Protein AF-A0A960EZJ0-F1 (afdb_monomer_lite)

Foldseek 3Di:
DDDDDDDDDDDDDDDDDDDDDDDDDDDDDDDDDDDPDDDPPDQPEDADPLEWAKAWPDDQDQAAAFFKDKTKIFIGDPPDTDQHHHQKWKWFKAAPPPRHTDGIWIFGWDPVVHSHIITTTIDGDHDQAKIFTTTVRYPPRGGIHGHHHPVRHPAQHVPHDDDFDFQQAPVRNVPDVPSAQDPPDRDPVRHGGSNVQVVVPDDDDDDDARQVVDPDDPHVVVRVVVSVD

Secondary structure (DSSP, 8-state):
---------------------------------------PPP---PPPPSSBEEEE-S-SSSS--SEEEEEEEEEESSSSBPS---SEEEEEEEETTT--EEEEEEEEEE-TT-SS-EEEEEEEE-SSSEEEEEETTB-S--EEEE---GGG--SPPTTSPPPP-PPP-SS--TT-SSS---SSS--GGGGS-HHHHHHTTS--------GGG--SSSSHHHHHHHHT-

Sequence (229 aa):
MPTTRRAFLTAAGSAAVLAACGETRSSSGTTAAANTSGSTPASTGGAAPASFSVVQRFPSTGLFTPGEVRLPVSITGDGALATEGPAELAGWVQSYVDASKVTEFVGVRRNDGLDVPYWEIRTTLPDAKIYTLRLEGDDGYGANVEIMDPIHVFSPLTGAPLPPFDTPTADDHRGVEPYCSRTPDPCPFHQVTLTDALASGKPVLYMVGTPAHCQTGTCAPGLEFLIEQ

Radius of gyration: 26.94 Å; chains: 1; bounding box: 65×70×66 Å

Structure (mmCIF, N/CA/C/O backbone):
data_AF-A0A960EZJ0-F1
#
_entry.id   AF-A0A960EZJ0-F1
#
loop_
_atom_site.group_PDB
_atom_site.id
_atom_site.type_symbol
_atom_site.label_atom_id
_atom_site.label_alt_id
_atom_site.label_comp_id
_atom_site.label_asym_id
_atom_site.label_entity_id
_atom_site.label_seq_id
_atom_site.pdbx_PDB_ins_code
_atom_site.Cartn_x
_atom_site.Cartn_y
_atom_site.Cartn_z
_atom_site.occupancy
_atom_site.B_iso_or_equiv
_atom_site.auth_seq_id
_atom_site.auth_comp_id
_atom_site.auth_asym_id
_atom_site.auth_atom_id
_atom_site.pdbx_PDB_model_num
ATOM 1 N N . MET A 1 1 ? 35.160 49.465 17.143 1.00 41.66 1 MET A N 1
ATOM 2 C CA . MET A 1 1 ? 34.451 49.000 15.927 1.00 41.66 1 MET A CA 1
ATOM 3 C C . MET A 1 1 ? 33.674 47.742 16.293 1.00 41.66 1 MET A C 1
ATOM 5 O O . MET A 1 1 ? 34.240 46.989 17.078 1.00 41.66 1 MET A O 1
ATOM 9 N N . PRO A 1 2 ? 32.473 47.469 15.746 1.00 48.47 2 PRO A N 1
ATOM 10 C CA . PRO A 1 2 ? 31.536 48.349 15.022 1.00 48.47 2 PRO A CA 1
ATOM 11 C C . PRO A 1 2 ? 30.532 49.016 16.004 1.00 48.47 2 PRO A C 1
ATOM 13 O O . PRO A 1 2 ? 30.413 48.566 17.134 1.00 48.47 2 PRO A O 1
ATOM 16 N N . THR A 1 3 ? 29.909 50.178 15.784 1.00 39.38 3 THR A N 1
ATOM 17 C CA . THR A 1 3 ? 29.086 50.716 14.673 1.00 39.38 3 THR A CA 1
ATOM 18 C C . THR A 1 3 ? 27.643 50.190 14.632 1.00 39.38 3 THR A C 1
ATOM 20 O O . THR A 1 3 ? 27.304 49.304 13.854 1.00 39.38 3 THR A O 1
ATOM 23 N N . THR A 1 4 ? 26.769 50.820 15.421 1.00 52.41 4 THR A N 1
ATOM 24 C CA . THR A 1 4 ? 25.302 50.759 15.304 1.00 52.41 4 THR A CA 1
ATOM 25 C C . THR A 1 4 ? 24.836 51.245 13.927 1.00 52.41 4 THR A C 1
ATOM 27 O O . THR A 1 4 ? 25.310 52.285 13.465 1.00 52.41 4 THR A O 1
ATOM 30 N N . ARG A 1 5 ? 23.845 50.593 13.302 1.00 54.53 5 ARG A N 1
ATOM 31 C CA . ARG A 1 5 ? 23.050 51.202 12.217 1.00 54.53 5 ARG A CA 1
ATOM 32 C C . ARG A 1 5 ? 21.557 50.947 12.400 1.00 54.53 5 ARG A C 1
ATOM 34 O O . ARG A 1 5 ? 21.135 49.846 12.729 1.00 54.53 5 ARG A O 1
ATOM 41 N N . ARG A 1 6 ? 20.788 52.026 12.240 1.00 49.53 6 ARG A N 1
ATOM 42 C CA . ARG A 1 6 ? 19.331 52.080 12.388 1.00 49.53 6 ARG A CA 1
ATOM 43 C C . ARG A 1 6 ? 18.624 51.650 11.103 1.00 49.53 6 ARG A C 1
ATOM 45 O O . ARG A 1 6 ? 19.193 51.724 10.019 1.00 49.53 6 ARG A O 1
ATOM 52 N N . ALA A 1 7 ? 17.358 51.290 11.285 1.00 47.84 7 ALA A N 1
ATOM 53 C CA . ALA A 1 7 ? 16.350 51.082 10.259 1.00 47.84 7 ALA A CA 1
ATOM 54 C C . ALA A 1 7 ? 16.338 52.134 9.134 1.00 47.84 7 ALA A C 1
ATOM 56 O O . ALA A 1 7 ? 16.515 53.327 9.383 1.00 47.84 7 ALA A O 1
ATOM 57 N N . PHE A 1 8 ? 15.972 51.673 7.937 1.00 40.09 8 PHE A N 1
ATOM 58 C CA . PHE A 1 8 ? 15.270 52.464 6.931 1.00 40.09 8 PHE A CA 1
ATOM 59 C C . PHE A 1 8 ? 14.065 51.655 6.438 1.00 40.09 8 PHE A C 1
ATOM 61 O O . PHE A 1 8 ? 14.219 50.649 5.753 1.00 40.09 8 PHE A O 1
ATOM 68 N N . LEU A 1 9 ? 12.869 52.107 6.811 1.00 46.88 9 LEU A N 1
ATOM 69 C CA . LEU A 1 9 ? 11.602 51.746 6.182 1.00 46.88 9 LEU A CA 1
ATOM 70 C C . LEU A 1 9 ? 10.999 53.052 5.672 1.00 46.88 9 LEU A C 1
ATOM 72 O O . LEU A 1 9 ? 10.637 53.915 6.469 1.00 46.88 9 LEU A O 1
ATOM 76 N N . THR A 1 10 ? 10.895 53.196 4.356 1.00 42.62 10 THR A N 1
ATOM 77 C CA . THR A 1 10 ? 10.180 54.302 3.709 1.00 42.62 10 THR A CA 1
ATOM 78 C C . THR A 1 10 ? 9.428 53.755 2.510 1.00 42.62 10 THR A C 1
ATOM 80 O O . THR A 1 10 ? 10.015 53.113 1.643 1.00 42.62 10 THR A O 1
ATOM 83 N N . ALA A 1 11 ? 8.120 53.989 2.506 1.00 41.19 11 ALA A N 1
ATOM 84 C CA . ALA A 1 11 ? 7.197 53.529 1.482 1.00 41.19 11 ALA A CA 1
ATOM 85 C C . ALA A 1 11 ? 7.222 54.420 0.231 1.00 41.19 11 ALA A C 1
ATOM 87 O O . ALA A 1 11 ? 7.563 55.599 0.309 1.00 41.19 11 ALA A O 1
ATOM 88 N N . ALA A 1 12 ? 6.727 53.880 -0.882 1.00 43.03 12 ALA A N 1
ATOM 89 C CA . ALA A 1 12 ? 6.076 54.658 -1.929 1.00 43.03 12 ALA A CA 1
ATOM 90 C C . ALA A 1 12 ? 5.073 53.760 -2.666 1.00 43.03 12 ALA A C 1
ATOM 92 O O . ALA A 1 12 ? 5.462 52.852 -3.395 1.00 43.03 12 ALA A O 1
ATOM 93 N N . GLY A 1 13 ? 3.778 54.003 -2.464 1.00 41.91 13 GLY A N 1
ATOM 94 C CA . GLY A 1 13 ? 2.747 53.513 -3.376 1.00 41.91 13 GLY A CA 1
ATOM 95 C C . GLY A 1 13 ? 2.518 54.534 -4.488 1.00 41.91 13 GLY A C 1
ATOM 96 O O . GLY A 1 13 ? 2.622 55.738 -4.254 1.00 41.91 13 GLY A O 1
ATOM 97 N N . SER A 1 14 ? 2.186 54.075 -5.690 1.00 43.12 14 SER A N 1
ATOM 98 C CA . SER A 1 14 ? 1.589 54.896 -6.749 1.00 43.12 14 SER A CA 1
ATOM 99 C C . SER A 1 14 ? 0.868 53.985 -7.734 1.00 43.12 14 SER A C 1
ATOM 101 O O . SER A 1 14 ? 1.463 53.061 -8.281 1.00 43.12 14 SER A O 1
ATOM 103 N N . ALA A 1 15 ? -0.418 54.244 -7.951 1.00 43.97 15 ALA A N 1
ATOM 104 C CA . ALA A 1 15 ? -1.140 53.712 -9.100 1.00 43.97 15 ALA A CA 1
ATOM 105 C C . ALA A 1 15 ? -0.866 54.601 -10.324 1.00 43.97 15 ALA A C 1
ATOM 107 O O . ALA A 1 15 ? -0.605 55.791 -10.144 1.00 43.97 15 ALA A O 1
ATOM 108 N N . ALA A 1 16 ? -1.018 54.066 -11.542 1.00 39.44 16 ALA A N 1
ATOM 109 C CA . ALA A 1 16 ? -2.076 54.502 -12.469 1.00 39.44 16 ALA A CA 1
ATOM 110 C C . ALA A 1 16 ? -1.882 54.012 -13.925 1.00 39.44 16 ALA A C 1
ATOM 112 O O . ALA A 1 16 ? -0.788 53.661 -14.352 1.00 39.44 16 ALA A O 1
ATOM 113 N N . VAL A 1 17 ? -2.985 54.153 -14.674 1.00 45.34 17 VAL A N 1
ATOM 114 C CA . VAL A 1 17 ? -3.126 54.260 -16.141 1.00 45.34 17 VAL A CA 1
ATOM 115 C C . VAL A 1 17 ? -3.162 52.960 -16.963 1.00 45.34 17 VAL A C 1
ATOM 117 O O . VAL A 1 17 ? -2.199 52.211 -17.071 1.00 45.34 17 VAL A O 1
ATOM 120 N N . LEU A 1 18 ? -4.314 52.766 -17.619 1.00 49.91 18 LEU A N 1
ATOM 121 C CA . LEU A 1 18 ? -4.542 51.806 -18.697 1.00 49.91 18 LEU A CA 1
ATOM 122 C C . LEU A 1 18 ? -3.878 52.277 -19.999 1.00 49.91 18 LEU A C 1
ATOM 124 O O . LEU A 1 18 ? -3.956 53.457 -20.336 1.00 49.91 18 LEU A O 1
ATOM 128 N N . ALA A 1 19 ? -3.410 51.337 -20.818 1.00 44.59 19 ALA A N 1
ATOM 129 C CA . ALA A 1 19 ? -3.318 51.521 -22.264 1.00 44.59 19 ALA A CA 1
ATOM 130 C C . ALA A 1 19 ? -3.841 50.260 -22.968 1.00 44.59 19 ALA A C 1
ATOM 132 O O . ALA A 1 19 ? -3.490 49.144 -22.591 1.00 44.59 19 ALA A O 1
ATOM 133 N N . ALA A 1 20 ? -4.716 50.447 -23.955 1.00 40.72 20 ALA A N 1
ATOM 134 C CA . ALA A 1 20 ? -5.313 49.380 -24.758 1.00 40.72 20 ALA A CA 1
ATOM 135 C C . ALA A 1 20 ? -4.675 49.314 -26.157 1.00 40.72 20 ALA A C 1
ATOM 137 O O . ALA A 1 20 ? -4.032 50.278 -26.562 1.00 40.72 20 ALA A O 1
ATOM 138 N N . CYS A 1 21 ? -4.888 48.188 -26.855 1.00 49.44 21 CYS A N 1
ATOM 139 C CA . CYS A 1 21 ? -4.915 47.958 -28.319 1.00 49.44 21 CYS A CA 1
ATOM 140 C C . CYS A 1 21 ? -4.672 46.450 -28.568 1.00 49.44 21 CYS A C 1
ATOM 142 O O . CYS A 1 21 ? -3.765 45.890 -27.965 1.00 49.44 21 CYS A O 1
ATOM 144 N N . GLY A 1 22 ? -5.401 45.724 -29.420 1.00 36.97 22 GLY A N 1
ATOM 145 C CA . GLY A 1 22 ? -6.611 46.047 -30.184 1.00 36.97 22 GLY A CA 1
ATOM 146 C C . GLY A 1 22 ? -7.077 44.835 -31.022 1.00 36.97 22 GLY A C 1
ATOM 147 O O . GLY A 1 22 ? -6.277 43.944 -31.268 1.00 36.97 22 GLY A O 1
ATOM 148 N N . GLU A 1 23 ? -8.360 44.847 -31.423 1.00 44.09 23 GLU A N 1
ATOM 149 C CA . GLU A 1 23 ? -8.921 44.423 -32.736 1.00 44.09 23 GLU A CA 1
ATOM 150 C C . GLU A 1 23 ? -8.582 43.040 -33.364 1.00 44.09 23 GLU A C 1
ATOM 152 O O . GLU A 1 23 ? -7.440 42.619 -33.406 1.00 44.09 23 GLU A O 1
ATOM 157 N N . THR A 1 24 ? -9.474 42.277 -34.022 1.00 42.41 24 THR A N 1
ATOM 158 C CA . THR A 1 24 ? -10.942 42.280 -34.305 1.00 42.41 24 THR A CA 1
ATOM 159 C C . THR A 1 24 ? -11.381 40.783 -34.463 1.00 42.41 24 THR A C 1
ATOM 161 O O . THR A 1 24 ? -10.565 39.910 -34.196 1.00 42.41 24 THR A O 1
ATOM 164 N N . ARG A 1 25 ? -12.589 40.324 -34.859 1.00 42.84 25 ARG A N 1
ATOM 165 C CA . ARG A 1 25 ? -13.804 40.908 -35.482 1.00 42.84 25 ARG A CA 1
ATOM 166 C C . ARG A 1 25 ? -15.051 40.036 -35.181 1.00 42.84 25 ARG A C 1
ATOM 168 O O . ARG A 1 25 ? -14.931 38.974 -34.586 1.00 42.84 25 ARG A O 1
ATOM 175 N N . SER A 1 26 ? -16.243 40.482 -35.585 1.00 37.12 26 SER A N 1
ATOM 176 C CA . SER A 1 26 ? -17.542 39.838 -35.290 1.00 37.12 26 SER A CA 1
ATOM 177 C C . SER A 1 26 ? -17.969 38.734 -36.272 1.00 37.12 26 SER A C 1
ATOM 179 O O . SER A 1 26 ? -17.749 38.865 -37.473 1.00 37.12 26 SER A O 1
ATOM 181 N N . SER A 1 27 ? -18.768 37.768 -35.797 1.00 35.44 27 SER A N 1
ATOM 182 C CA . SER A 1 27 ? -19.982 37.322 -36.511 1.00 35.44 27 SER A CA 1
ATOM 183 C C . SER A 1 27 ? -21.054 36.848 -35.511 1.00 35.44 27 SER A C 1
ATOM 185 O O . SER A 1 27 ? -20.716 36.375 -34.427 1.00 35.44 27 SER A O 1
ATOM 187 N N . SER A 1 28 ? -22.332 37.067 -35.826 1.00 41.41 28 SER A N 1
ATOM 188 C CA . SER A 1 28 ? -23.469 36.928 -34.899 1.00 41.41 28 SER A CA 1
ATOM 189 C C . SER A 1 28 ? -24.149 35.555 -34.967 1.00 41.41 28 SER A C 1
ATOM 191 O O . SER A 1 28 ? -24.194 34.945 -36.030 1.00 41.41 28 SER A O 1
ATOM 193 N N . GLY A 1 29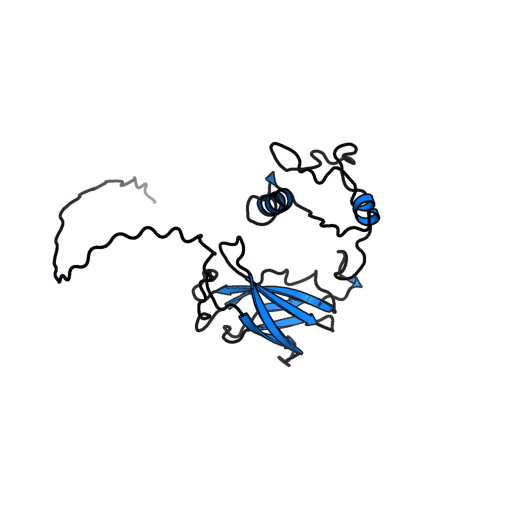 ? -24.784 35.120 -33.871 1.00 32.28 29 GLY A N 1
ATOM 194 C CA . GLY A 1 29 ? -25.634 33.922 -33.861 1.00 32.28 29 GLY A CA 1
ATOM 195 C C . GLY A 1 29 ? -26.274 33.642 -32.498 1.00 32.28 29 GLY A C 1
ATOM 196 O O . GLY A 1 29 ? -25.708 32.926 -31.680 1.00 32.28 29 GLY A O 1
ATOM 197 N N . THR A 1 30 ? -27.449 34.217 -32.235 1.00 40.03 30 THR A N 1
ATOM 198 C CA . THR A 1 30 ? -28.202 33.997 -30.989 1.00 40.03 30 THR A CA 1
ATOM 199 C C . THR A 1 30 ? -29.057 32.734 -31.062 1.00 40.03 30 THR A C 1
ATOM 201 O O . THR A 1 30 ? -29.954 32.677 -31.893 1.00 40.03 30 THR A O 1
ATOM 204 N N . THR A 1 31 ? -28.903 31.826 -30.094 1.00 32.00 31 THR A N 1
ATOM 205 C CA . THR A 1 31 ? -30.025 31.075 -29.491 1.00 32.00 31 THR A CA 1
ATOM 206 C C . THR A 1 31 ? -29.618 30.569 -28.113 1.00 32.00 31 THR A C 1
ATOM 208 O O . THR A 1 31 ? -28.583 29.923 -27.972 1.00 32.00 31 THR A O 1
ATOM 211 N N . ALA A 1 32 ? -30.442 30.836 -27.100 1.00 42.69 32 ALA A N 1
ATOM 212 C CA . ALA A 1 32 ? -30.308 30.194 -25.800 1.00 42.69 32 ALA A CA 1
ATOM 213 C C . ALA A 1 32 ? -30.914 28.784 -25.857 1.00 42.69 32 ALA A C 1
ATOM 215 O O . ALA A 1 32 ? -32.049 28.619 -26.301 1.00 42.69 32 ALA A O 1
ATOM 216 N N . ALA A 1 33 ? -30.183 27.792 -25.356 1.00 34.38 33 ALA A N 1
ATOM 217 C CA . ALA A 1 33 ? -30.712 26.474 -25.035 1.00 34.38 33 ALA A CA 1
ATOM 218 C C . ALA A 1 33 ? -30.143 26.059 -23.677 1.00 34.38 33 ALA A C 1
ATOM 220 O O . ALA A 1 33 ? -28.936 25.872 -23.529 1.00 34.38 33 ALA A O 1
ATOM 221 N N . ALA A 1 34 ? -31.010 25.961 -22.670 1.00 43.34 34 ALA A N 1
ATOM 222 C CA . ALA A 1 34 ? -30.634 25.389 -21.388 1.00 43.34 34 ALA A CA 1
ATOM 223 C C . ALA A 1 34 ? -30.488 23.874 -21.559 1.00 43.34 34 ALA A C 1
ATOM 225 O O . ALA A 1 34 ? -31.449 23.211 -21.938 1.00 43.34 34 ALA A O 1
ATOM 226 N N . ASN A 1 35 ? -29.307 23.336 -21.255 1.00 32.56 35 ASN A N 1
ATOM 227 C CA . ASN A 1 35 ? -29.089 21.898 -21.170 1.00 32.56 35 ASN A CA 1
ATOM 228 C C . ASN A 1 35 ? -28.544 21.560 -19.781 1.00 32.56 35 ASN A C 1
ATOM 230 O O . ASN A 1 35 ? -27.356 21.710 -19.501 1.00 32.56 35 ASN A O 1
ATOM 234 N N . THR A 1 36 ? -29.428 21.075 -18.913 1.00 44.59 36 THR A N 1
ATOM 235 C CA . THR A 1 36 ? -29.062 20.328 -17.708 1.00 44.59 36 THR A CA 1
ATOM 236 C C . THR A 1 36 ? -28.391 19.022 -18.120 1.00 44.59 36 THR A C 1
ATOM 238 O O . THR A 1 36 ? -29.063 18.022 -18.361 1.00 44.59 36 THR A O 1
ATOM 241 N N . SER A 1 37 ? -27.064 19.035 -18.215 1.00 34.06 37 SER A N 1
ATOM 242 C CA . SER A 1 37 ? -26.253 17.817 -18.269 1.00 34.06 37 SER A CA 1
ATOM 243 C C . SER A 1 37 ? -25.696 17.565 -16.877 1.00 34.06 37 SER A C 1
ATOM 245 O O . SER A 1 37 ? -24.989 18.413 -16.337 1.00 34.06 37 SER A O 1
ATOM 247 N N . GLY A 1 38 ? -26.044 16.423 -16.281 1.00 39.28 38 GLY A N 1
ATOM 248 C CA . GLY A 1 38 ? -25.419 15.992 -15.036 1.00 39.28 38 GLY A CA 1
ATOM 249 C C . GLY A 1 38 ? -23.927 15.778 -15.272 1.00 39.28 38 GLY A C 1
ATOM 250 O O . GLY A 1 38 ? -23.550 15.058 -16.196 1.00 39.28 38 GLY A O 1
ATOM 251 N N . SER A 1 39 ? -23.090 16.415 -14.457 1.00 31.11 39 SER A N 1
ATOM 252 C CA . SER A 1 39 ? -21.639 16.284 -14.544 1.00 31.11 39 SER A CA 1
ATOM 253 C C . SER A 1 39 ? -21.202 14.890 -14.099 1.00 31.11 39 SER A C 1
ATOM 255 O O . SER A 1 39 ? -20.866 14.676 -12.936 1.00 31.11 39 SER A O 1
ATOM 257 N N . THR A 1 40 ? -21.158 13.938 -15.030 1.00 39.72 40 THR A N 1
ATOM 258 C CA . THR A 1 40 ? -20.202 12.832 -14.917 1.00 39.72 40 THR A CA 1
ATOM 259 C C . THR A 1 40 ? -18.810 13.463 -14.803 1.00 39.72 40 THR A C 1
ATOM 261 O O . THR A 1 40 ? -18.494 14.311 -15.644 1.00 39.72 40 THR A O 1
ATOM 264 N N . PRO A 1 41 ? -17.979 13.120 -13.801 1.00 40.72 41 PRO A N 1
ATOM 265 C CA . PRO A 1 41 ? -16.626 13.649 -13.728 1.00 40.72 41 PRO A CA 1
ATOM 266 C C . PRO A 1 41 ? -15.884 13.276 -15.009 1.00 40.72 41 PRO A C 1
ATOM 268 O O . PRO A 1 41 ? -15.722 12.095 -15.324 1.00 40.72 41 PRO A O 1
ATOM 271 N N . ALA A 1 42 ? -15.478 14.280 -15.783 1.00 38.88 42 ALA A N 1
ATOM 272 C CA . ALA A 1 42 ? -14.678 14.032 -16.964 1.00 38.88 42 ALA A CA 1
ATOM 273 C C . ALA A 1 42 ? -13.336 13.455 -16.506 1.00 38.88 42 ALA A C 1
ATOM 275 O O . ALA A 1 42 ? -12.578 14.117 -15.800 1.00 38.88 42 ALA A O 1
ATOM 276 N N . SER A 1 43 ? -13.030 12.228 -16.925 1.00 44.84 43 SER A N 1
ATOM 277 C CA . SER A 1 43 ? -11.658 11.735 -16.892 1.00 44.84 43 SER A CA 1
ATOM 278 C C . SER A 1 43 ? -10.842 12.595 -17.854 1.00 44.84 43 SER A C 1
ATOM 280 O O . SER A 1 43 ? -10.762 12.282 -19.044 1.00 44.84 43 SER A O 1
ATOM 282 N N . THR A 1 44 ? -10.220 13.662 -17.348 1.00 49.09 44 THR A N 1
ATOM 283 C CA . THR A 1 44 ? -9.201 14.411 -18.085 1.00 49.09 44 THR A CA 1
ATOM 284 C C . THR A 1 44 ? -8.026 13.462 -18.312 1.00 49.09 44 THR A C 1
ATOM 286 O O . THR A 1 44 ? -7.237 13.162 -17.412 1.00 49.09 44 THR A O 1
ATOM 289 N N . GLY A 1 45 ? -8.012 12.837 -19.487 1.00 61.28 45 GLY A N 1
ATOM 290 C CA . GLY A 1 45 ? -6.939 11.964 -19.938 1.00 61.28 45 GLY A CA 1
ATOM 291 C C . GLY A 1 45 ? -5.839 12.824 -20.537 1.00 61.28 45 GLY A C 1
ATOM 292 O O . GLY A 1 45 ? -6.067 13.483 -21.549 1.00 61.28 45 GLY A O 1
ATOM 293 N N . GLY A 1 46 ? -4.669 12.816 -19.908 1.00 71.31 46 GLY A N 1
ATOM 294 C CA . GLY A 1 46 ? -3.460 13.444 -20.432 1.00 71.31 46 GLY A CA 1
ATOM 295 C C . GLY A 1 46 ? -2.505 12.393 -20.994 1.00 71.31 46 GLY A C 1
ATOM 296 O O . GLY A 1 46 ? -2.622 11.207 -20.688 1.00 71.31 46 GLY A O 1
ATOM 297 N N . ALA A 1 47 ? -1.520 12.820 -21.780 1.00 76.06 47 ALA A N 1
ATOM 298 C CA . ALA A 1 47 ? -0.320 12.007 -21.965 1.00 76.06 47 ALA A CA 1
ATOM 299 C C . ALA A 1 47 ? 0.516 12.024 -20.671 1.00 76.06 47 ALA A C 1
ATOM 301 O O . ALA A 1 47 ? 0.384 12.938 -19.854 1.00 76.06 47 ALA A O 1
ATOM 302 N N . ALA A 1 48 ? 1.397 11.039 -20.485 1.00 77.56 48 ALA A N 1
ATOM 303 C CA . ALA A 1 48 ? 2.457 11.177 -19.489 1.00 77.56 48 ALA A CA 1
ATOM 304 C C . ALA A 1 48 ? 3.428 12.299 -19.926 1.00 77.56 48 ALA A C 1
ATOM 306 O O . ALA A 1 48 ? 3.557 12.550 -21.131 1.00 77.56 48 ALA A O 1
ATOM 307 N N . PRO A 1 49 ? 4.126 12.974 -18.993 1.00 78.31 49 PRO A N 1
ATOM 308 C CA . PRO A 1 49 ? 5.228 13.864 -19.344 1.00 78.31 49 PRO A CA 1
ATOM 309 C C . PRO A 1 49 ? 6.286 13.129 -20.182 1.00 78.31 49 PRO A C 1
ATOM 311 O O . PRO A 1 49 ? 6.495 11.932 -20.006 1.00 78.31 49 PRO A O 1
ATOM 314 N N . ALA A 1 50 ? 6.990 13.842 -21.067 1.00 78.25 50 ALA A N 1
ATOM 315 C CA . ALA A 1 50 ? 8.002 13.237 -21.948 1.00 78.25 50 ALA A CA 1
ATOM 316 C C . ALA A 1 50 ? 9.217 12.638 -21.202 1.00 78.25 50 ALA A C 1
ATOM 318 O O . ALA A 1 50 ? 9.972 11.860 -21.778 1.00 78.25 50 ALA A O 1
ATOM 319 N N . SER A 1 51 ? 9.403 13.027 -19.940 1.00 85.75 51 SER A N 1
ATOM 320 C CA . SER A 1 51 ? 10.289 12.419 -18.948 1.00 85.75 51 SER A CA 1
ATOM 321 C C . SER A 1 51 ? 9.683 12.705 -17.576 1.00 85.75 51 SER A C 1
ATOM 323 O O . SER A 1 51 ? 9.192 13.815 -17.353 1.00 85.75 51 SER A O 1
ATOM 325 N N . PHE A 1 52 ? 9.721 11.744 -16.655 1.00 94.38 52 PHE A N 1
ATOM 326 C CA . PHE A 1 52 ? 9.212 11.925 -15.292 1.00 94.38 52 PHE A CA 1
ATOM 327 C C . PHE A 1 52 ? 9.961 11.063 -14.269 1.00 94.38 52 PHE A C 1
ATOM 329 O O . PHE A 1 52 ? 10.439 9.977 -14.586 1.00 94.38 52 PHE A O 1
ATOM 336 N N . SER A 1 53 ? 10.008 11.518 -13.019 1.00 95.44 53 SER A N 1
ATOM 337 C CA . SER A 1 53 ? 10.473 10.714 -11.886 1.00 95.44 53 SER A CA 1
ATOM 338 C C . SER A 1 53 ? 9.317 9.936 -11.260 1.00 95.44 53 SER A C 1
ATOM 340 O O . SER A 1 53 ? 8.185 10.430 -11.178 1.00 95.44 53 SER A O 1
ATOM 342 N N . VAL A 1 54 ? 9.602 8.722 -10.784 1.00 96.12 54 VAL A N 1
ATOM 343 C CA . VAL A 1 54 ? 8.629 7.870 -10.083 1.00 96.12 54 VAL A CA 1
ATOM 344 C C . VAL A 1 54 ? 8.580 8.249 -8.603 1.00 96.12 54 VAL A C 1
ATOM 346 O O . VAL A 1 54 ? 9.595 8.239 -7.913 1.00 96.12 54 VAL A O 1
ATOM 349 N N . VAL A 1 55 ? 7.388 8.550 -8.087 1.00 95.62 55 VAL A N 1
ATOM 350 C CA . VAL A 1 55 ? 7.165 8.897 -6.677 1.00 95.62 55 VAL A CA 1
ATOM 351 C C . VAL A 1 55 ? 6.454 7.748 -5.972 1.00 95.62 55 VAL A C 1
ATOM 353 O O . VAL A 1 55 ? 5.310 7.414 -6.284 1.00 95.62 55 VAL A O 1
ATOM 356 N N . GLN A 1 56 ? 7.126 7.148 -4.993 1.00 94.81 56 GLN A N 1
ATOM 357 C CA . GLN A 1 56 ? 6.601 6.021 -4.223 1.00 94.81 56 GLN A CA 1
ATOM 358 C C . GLN A 1 56 ? 5.457 6.459 -3.299 1.00 94.81 56 GLN A C 1
ATOM 360 O O . GLN A 1 56 ? 5.600 7.418 -2.542 1.00 94.81 56 GLN A O 1
ATOM 365 N N . ARG A 1 57 ? 4.337 5.723 -3.310 1.00 93.38 57 ARG A N 1
ATOM 366 C CA . ARG A 1 57 ? 3.275 5.816 -2.287 1.00 93.38 57 ARG A CA 1
ATOM 367 C C . ARG A 1 57 ? 3.178 4.545 -1.428 1.00 93.38 57 ARG A C 1
ATOM 369 O O . ARG A 1 57 ? 2.126 4.243 -0.872 1.00 93.38 57 ARG A O 1
ATOM 376 N N . PHE A 1 58 ? 4.275 3.798 -1.329 1.00 91.69 58 PHE A N 1
ATOM 377 C CA . PHE A 1 58 ? 4.428 2.600 -0.501 1.00 91.69 58 PHE A CA 1
ATOM 378 C C . PHE A 1 58 ? 5.707 2.702 0.347 1.00 91.69 58 PHE A C 1
ATOM 380 O O . PHE A 1 58 ? 6.642 3.391 -0.069 1.00 91.69 58 PHE A O 1
ATOM 387 N N . PRO A 1 59 ? 5.780 2.043 1.520 1.00 86.19 59 PRO A N 1
ATOM 388 C CA . PRO A 1 59 ? 7.019 1.973 2.289 1.00 86.19 59 PRO A CA 1
ATOM 389 C C . PRO A 1 59 ? 8.080 1.199 1.501 1.00 86.19 59 PRO A C 1
ATOM 391 O O . PRO A 1 59 ? 7.801 0.134 0.953 1.00 86.19 59 PRO A O 1
ATOM 394 N N . SER A 1 60 ? 9.298 1.732 1.444 1.00 75.75 60 SER A N 1
ATOM 395 C CA . SER A 1 60 ? 10.404 1.133 0.689 1.00 75.75 60 SER A CA 1
ATOM 396 C C . SER A 1 60 ? 10.970 -0.140 1.330 1.00 75.75 60 SER A C 1
ATOM 398 O O . SER A 1 60 ? 11.568 -0.943 0.616 1.00 75.75 60 SER A O 1
ATOM 400 N N . THR A 1 61 ? 10.763 -0.333 2.639 1.00 81.50 61 THR A N 1
ATOM 401 C CA . THR A 1 61 ? 11.297 -1.446 3.441 1.00 81.50 61 THR A CA 1
ATOM 402 C C . THR A 1 61 ? 10.274 -1.979 4.453 1.00 81.50 61 THR A C 1
ATOM 404 O O . THR A 1 61 ? 9.300 -1.303 4.797 1.00 81.50 61 THR A O 1
ATOM 407 N N . GLY A 1 62 ? 10.496 -3.199 4.957 1.00 81.44 62 GLY A N 1
ATOM 408 C CA . GLY A 1 62 ? 9.887 -3.688 6.205 1.00 81.44 62 GLY A CA 1
ATOM 409 C C . GLY A 1 62 ? 8.396 -4.066 6.204 1.00 81.44 62 GLY A C 1
ATOM 410 O O . GLY A 1 62 ? 7.871 -4.351 7.279 1.00 81.44 62 GLY A O 1
ATOM 411 N N . LEU A 1 63 ? 7.709 -4.087 5.053 1.00 86.62 63 LEU A N 1
ATOM 412 C CA . LEU A 1 63 ? 6.285 -4.472 4.965 1.00 86.62 63 LEU A CA 1
ATOM 413 C C . LEU A 1 63 ? 6.000 -5.624 3.990 1.00 86.62 63 LEU A C 1
ATOM 415 O O . LEU A 1 63 ? 5.186 -6.497 4.287 1.00 86.62 63 LEU A O 1
ATOM 419 N N . PHE A 1 64 ? 6.617 -5.616 2.809 1.00 93.12 64 PHE A N 1
ATOM 420 C CA . PHE A 1 64 ? 6.287 -6.576 1.757 1.00 93.12 64 PHE A CA 1
ATOM 421 C C . PHE A 1 64 ? 7.013 -7.909 1.946 1.00 93.12 64 PHE A C 1
ATOM 423 O O . PHE A 1 64 ? 8.172 -7.949 2.348 1.00 93.12 64 PHE A O 1
ATOM 430 N N . THR A 1 65 ? 6.328 -8.998 1.606 1.00 95.06 65 THR A N 1
ATOM 431 C CA . THR A 1 65 ? 6.834 -10.380 1.600 1.00 95.06 65 THR A CA 1
ATOM 432 C C . THR A 1 65 ? 6.544 -11.019 0.234 1.00 95.06 65 THR A C 1
ATOM 434 O O . THR A 1 65 ? 5.781 -10.434 -0.542 1.00 95.06 65 THR A O 1
ATOM 437 N N . PRO A 1 66 ? 7.158 -12.168 -0.115 1.00 95.75 66 PRO A N 1
ATOM 438 C CA . PRO A 1 66 ? 6.944 -12.803 -1.410 1.00 95.75 66 PRO A CA 1
ATOM 439 C C . PRO A 1 66 ? 5.470 -13.117 -1.692 1.00 95.75 66 PRO A C 1
ATOM 441 O O . PRO A 1 66 ? 4.793 -13.733 -0.871 1.00 95.75 66 PRO A O 1
ATOM 444 N N . GLY A 1 67 ? 4.978 -12.716 -2.865 1.00 94.50 67 GLY A N 1
ATOM 445 C CA . GLY A 1 67 ? 3.569 -12.854 -3.241 1.00 94.50 67 GLY A CA 1
ATOM 446 C C . GLY A 1 67 ? 3.056 -11.708 -4.114 1.00 94.50 67 GLY A C 1
ATOM 447 O O . GLY A 1 67 ? 3.834 -11.030 -4.787 1.00 94.50 67 GLY A O 1
ATOM 448 N N . GLU A 1 68 ? 1.733 -11.507 -4.129 1.00 94.44 68 GLU A N 1
ATOM 449 C CA . GLU A 1 68 ? 1.113 -10.334 -4.760 1.00 94.44 68 GLU A CA 1
ATOM 450 C C . GLU A 1 68 ? 1.405 -9.072 -3.936 1.00 94.44 68 GLU A C 1
ATOM 452 O O . GLU A 1 68 ? 1.130 -9.013 -2.736 1.00 94.44 68 GLU A O 1
ATOM 457 N N . VAL A 1 69 ? 1.916 -8.038 -4.602 1.00 94.44 69 VAL A N 1
ATOM 458 C CA . VAL A 1 69 ? 2.160 -6.717 -4.023 1.00 94.44 69 VAL A CA 1
ATOM 459 C C . VAL A 1 69 ? 1.351 -5.644 -4.748 1.00 94.44 69 VAL A C 1
ATOM 461 O O . VAL A 1 69 ? 1.165 -5.686 -5.967 1.00 94.44 69 VAL A O 1
ATOM 464 N N . ARG A 1 70 ? 0.900 -4.645 -3.984 1.00 95.06 70 ARG A N 1
ATOM 465 C CA . ARG A 1 70 ? 0.242 -3.433 -4.483 1.00 95.06 70 ARG A CA 1
ATOM 466 C C . ARG A 1 70 ? 1.209 -2.264 -4.321 1.00 95.06 70 ARG A C 1
ATOM 468 O O . ARG A 1 70 ? 1.489 -1.856 -3.197 1.00 95.06 70 ARG A O 1
ATOM 475 N N . LEU A 1 71 ? 1.708 -1.734 -5.434 1.00 96.12 71 LEU A N 1
ATOM 476 C CA . LEU A 1 71 ? 2.754 -0.709 -5.489 1.00 96.12 71 LEU A CA 1
ATOM 477 C C . LEU A 1 71 ? 2.190 0.602 -6.071 1.00 96.12 71 LEU A C 1
ATOM 479 O O . LEU A 1 71 ? 2.408 0.899 -7.243 1.00 96.12 71 LEU A O 1
ATOM 483 N N . PRO A 1 72 ? 1.411 1.386 -5.301 1.00 96.62 72 PRO A N 1
ATOM 484 C CA . PRO A 1 72 ? 0.878 2.657 -5.780 1.00 96.62 72 PRO A CA 1
ATOM 485 C C . PRO A 1 72 ? 1.999 3.683 -6.007 1.00 96.62 72 PRO A C 1
ATOM 487 O O . PRO A 1 72 ? 2.859 3.884 -5.146 1.00 96.62 72 PRO A O 1
ATOM 490 N N . VAL A 1 73 ? 1.959 4.377 -7.143 1.00 97.12 73 VAL A N 1
ATOM 491 C CA . VAL A 1 73 ? 2.937 5.419 -7.505 1.00 97.12 73 VAL A CA 1
ATOM 492 C C . VAL A 1 73 ? 2.263 6.686 -8.018 1.00 97.12 73 VAL A C 1
ATOM 494 O O . VAL A 1 73 ? 1.201 6.632 -8.632 1.00 97.12 73 VAL A O 1
ATOM 497 N N . SER A 1 74 ? 2.894 7.835 -7.803 1.00 96.19 74 SER A N 1
ATOM 498 C CA . SER A 1 74 ? 2.659 9.045 -8.600 1.00 96.19 74 SER A CA 1
ATOM 499 C C . SER A 1 74 ? 3.855 9.298 -9.516 1.00 96.19 74 SER A C 1
ATOM 501 O O . SER A 1 74 ? 4.894 8.653 -9.389 1.00 96.19 74 SER A O 1
ATOM 503 N N . ILE A 1 75 ? 3.713 10.259 -10.423 1.00 95.62 75 ILE A N 1
ATOM 504 C CA . ILE A 1 75 ? 4.787 10.731 -11.299 1.00 95.62 75 ILE A CA 1
ATOM 505 C C . ILE A 1 75 ? 4.974 12.242 -11.117 1.00 95.62 75 ILE A C 1
ATOM 507 O O . ILE A 1 75 ? 4.041 12.939 -10.709 1.00 95.62 75 ILE A O 1
ATOM 511 N N . THR A 1 76 ? 6.168 12.751 -11.413 1.00 94.44 76 THR A N 1
ATOM 512 C CA . THR A 1 76 ? 6.476 14.191 -11.431 1.00 94.44 76 THR A CA 1
ATOM 513 C C . THR A 1 76 ? 7.360 14.534 -12.629 1.00 94.44 76 THR A C 1
ATOM 515 O O . THR A 1 76 ? 8.320 13.820 -12.900 1.00 94.44 76 THR A O 1
ATOM 518 N N . GLY A 1 77 ? 7.021 15.595 -13.369 1.00 86.94 77 GLY A N 1
ATOM 519 C CA . GLY A 1 77 ? 7.794 16.056 -14.536 1.00 86.94 77 GLY A CA 1
ATOM 520 C C . GLY A 1 77 ? 8.556 17.368 -14.310 1.00 86.94 77 GLY A C 1
ATOM 521 O O . GLY A 1 77 ? 9.556 17.624 -14.971 1.00 86.94 77 GLY A O 1
ATOM 522 N N . ASP A 1 78 ? 8.095 18.193 -13.370 1.00 82.62 78 ASP A N 1
ATOM 523 C CA . ASP A 1 78 ? 8.571 19.555 -13.088 1.00 82.62 78 ASP A CA 1
ATOM 524 C C . ASP A 1 78 ? 8.871 19.792 -11.591 1.00 82.62 78 ASP A C 1
ATOM 526 O O . ASP A 1 78 ? 9.121 20.920 -11.166 1.00 82.62 78 ASP A O 1
ATOM 530 N N . GLY A 1 79 ? 8.852 18.727 -10.783 1.00 83.94 79 GLY A N 1
ATOM 531 C CA . GLY A 1 79 ? 8.975 18.773 -9.324 1.00 83.94 79 GLY A CA 1
ATOM 532 C C . GLY A 1 79 ? 7.636 18.828 -8.578 1.00 83.94 79 GLY A C 1
ATOM 533 O O . GLY A 1 79 ? 7.621 18.602 -7.367 1.00 83.94 79 GLY A O 1
ATOM 534 N N . ALA A 1 80 ? 6.510 19.062 -9.262 1.00 91.00 80 ALA A N 1
ATOM 535 C CA . ALA A 1 80 ? 5.169 18.894 -8.702 1.00 91.00 80 ALA A CA 1
ATOM 536 C C . ALA A 1 80 ? 4.609 17.496 -9.018 1.00 91.00 80 ALA A C 1
ATOM 538 O O . ALA A 1 80 ? 4.947 16.884 -10.035 1.00 91.00 80 ALA A O 1
ATOM 539 N N . LEU A 1 81 ? 3.746 16.959 -8.150 1.00 93.38 81 LEU A N 1
ATOM 540 C CA . LEU A 1 81 ? 3.043 15.709 -8.456 1.00 93.38 81 LEU A CA 1
ATOM 541 C C . LEU A 1 81 ? 2.039 15.947 -9.587 1.00 93.38 81 LEU A C 1
ATOM 543 O O . LEU A 1 81 ? 1.253 16.891 -9.526 1.00 93.38 81 LEU A O 1
ATOM 547 N N . ALA A 1 82 ? 2.037 15.071 -10.589 1.00 91.69 82 ALA A N 1
ATOM 548 C CA . ALA A 1 82 ? 1.116 15.179 -11.710 1.00 91.69 82 ALA A CA 1
ATOM 549 C C . ALA A 1 82 ? -0.342 14.997 -11.249 1.00 91.69 82 ALA A C 1
ATOM 551 O O . ALA A 1 82 ? -0.700 13.963 -10.681 1.00 91.69 82 ALA A O 1
ATOM 552 N N . THR A 1 83 ? -1.176 16.001 -11.519 1.00 91.31 83 THR A N 1
ATOM 553 C CA . THR A 1 83 ? -2.636 15.982 -11.314 1.00 91.31 83 THR A CA 1
ATOM 554 C C . THR A 1 83 ? -3.384 15.329 -12.482 1.00 91.31 83 THR A C 1
ATOM 556 O O . THR A 1 83 ? -4.512 14.870 -12.326 1.00 91.31 83 THR A O 1
ATOM 559 N N . GLU A 1 84 ? -2.736 15.230 -13.644 1.00 88.00 84 GLU A N 1
ATOM 560 C CA . GLU A 1 84 ? -3.241 14.595 -14.863 1.00 88.00 84 GLU A CA 1
ATOM 561 C C . GLU A 1 84 ? -2.286 13.488 -15.349 1.00 88.00 84 GLU A C 1
ATOM 563 O O . GLU A 1 84 ? -1.224 13.254 -14.774 1.00 88.00 84 GLU A O 1
ATOM 568 N N . GLY A 1 85 ? -2.674 12.772 -16.405 1.00 89.81 85 GLY A N 1
ATOM 569 C CA . GLY A 1 85 ? -1.861 11.717 -17.016 1.00 89.81 85 GLY A CA 1
ATOM 570 C C . GLY A 1 85 ? -2.709 10.650 -17.714 1.00 89.81 85 GLY A C 1
ATOM 571 O O . GLY A 1 85 ? -3.930 10.819 -17.823 1.00 89.81 85 GLY A O 1
ATOM 572 N N . PRO A 1 86 ? -2.096 9.553 -18.185 1.00 93.50 86 PRO A N 1
ATOM 573 C CA . PRO A 1 86 ? -2.801 8.512 -18.920 1.00 93.50 86 PRO A CA 1
ATOM 574 C C . PRO A 1 86 ? -3.611 7.618 -17.975 1.00 93.50 86 PRO A C 1
ATOM 576 O O . PRO A 1 86 ? -3.295 7.487 -16.792 1.00 93.50 86 PRO A O 1
ATOM 579 N N . ALA A 1 87 ? -4.657 6.974 -18.500 1.00 95.56 87 ALA A N 1
ATOM 580 C CA . ALA A 1 87 ? -5.466 6.020 -17.734 1.00 95.56 87 ALA A CA 1
ATOM 581 C C . ALA A 1 87 ? -4.652 4.800 -17.260 1.00 95.56 87 ALA A C 1
ATOM 583 O O . ALA A 1 87 ? -4.949 4.228 -16.213 1.00 95.56 87 ALA A O 1
ATOM 584 N N . GLU A 1 88 ? -3.605 4.448 -18.005 1.00 96.62 88 GLU A N 1
ATOM 585 C CA . GLU A 1 88 ? -2.719 3.318 -17.752 1.00 96.62 88 GLU A CA 1
ATOM 586 C C . GLU A 1 88 ? -1.253 3.747 -17.910 1.00 96.62 88 GLU A C 1
ATOM 588 O O . GLU A 1 88 ? -0.939 4.595 -18.746 1.00 96.62 88 GLU A O 1
ATOM 593 N N . LEU A 1 89 ? -0.357 3.155 -17.118 1.00 95.88 89 LEU A N 1
ATOM 594 C CA . LEU A 1 89 ? 1.095 3.251 -17.286 1.00 95.88 89 LEU A CA 1
ATOM 595 C C . LEU A 1 89 ? 1.685 1.844 -17.374 1.00 95.88 89 LEU A C 1
ATOM 597 O O . LEU A 1 89 ? 1.591 1.069 -16.421 1.00 95.88 89 LEU A O 1
ATOM 601 N N . ALA A 1 90 ? 2.296 1.524 -18.511 1.00 97.12 90 ALA A N 1
ATOM 602 C CA . ALA A 1 90 ? 3.055 0.295 -18.684 1.00 97.12 90 ALA A CA 1
ATOM 603 C C . ALA A 1 90 ? 4.427 0.397 -17.998 1.00 97.12 90 ALA A C 1
ATOM 605 O O . ALA A 1 90 ? 5.008 1.480 -17.848 1.00 97.12 90 ALA A O 1
ATOM 606 N N . GLY A 1 91 ? 4.944 -0.746 -17.562 1.00 97.44 91 GLY A N 1
ATOM 607 C CA . GLY A 1 91 ? 6.234 -0.823 -16.899 1.00 97.44 91 GLY A CA 1
ATOM 608 C C . GLY A 1 91 ? 6.660 -2.251 -16.600 1.00 97.44 91 GLY A C 1
ATOM 609 O O . GLY A 1 91 ? 5.994 -3.227 -16.958 1.00 97.44 91 GLY A O 1
ATOM 610 N N . TRP A 1 92 ? 7.799 -2.374 -15.929 1.00 98.31 92 TRP A N 1
ATOM 611 C CA . TRP A 1 92 ? 8.344 -3.659 -15.516 1.00 98.31 92 TRP A CA 1
ATOM 612 C C . TRP A 1 92 ? 9.022 -3.566 -14.156 1.00 98.31 92 TRP A C 1
ATOM 614 O O . TRP A 1 92 ? 9.489 -2.513 -13.724 1.00 98.31 92 TRP A O 1
ATOM 624 N N . VAL A 1 93 ? 9.086 -4.696 -13.465 1.00 98.12 93 VAL A N 1
ATOM 625 C CA . VAL A 1 93 ? 9.975 -4.871 -12.322 1.00 98.12 93 VAL A CA 1
ATOM 626 C C . VAL A 1 93 ? 11.243 -5.551 -12.815 1.00 98.12 93 VAL A C 1
ATOM 628 O O . VAL A 1 93 ? 11.185 -6.521 -13.574 1.00 98.12 93 VAL A O 1
ATOM 631 N N . GLN A 1 94 ? 12.393 -5.056 -12.375 1.00 97.81 94 GLN A N 1
ATOM 632 C CA . GLN A 1 94 ? 13.700 -5.654 -12.624 1.00 97.81 94 GLN A CA 1
ATOM 633 C C . GLN A 1 94 ? 14.431 -5.969 -11.316 1.00 97.81 94 GLN A C 1
ATOM 635 O O . GLN A 1 94 ? 14.177 -5.373 -10.270 1.00 97.81 94 GLN A O 1
ATOM 640 N N . SER A 1 95 ? 15.362 -6.912 -11.385 1.00 96.62 95 SER A N 1
ATOM 641 C CA . SER A 1 95 ? 16.340 -7.183 -10.335 1.00 96.62 95 SER A CA 1
ATOM 642 C C . SER A 1 95 ? 17.198 -5.941 -10.069 1.00 96.62 95 SER A C 1
ATOM 644 O O . SER A 1 95 ? 17.719 -5.329 -11.002 1.00 96.62 95 SER A O 1
ATOM 646 N N . TYR A 1 96 ? 17.374 -5.582 -8.795 1.00 96.38 96 TYR A N 1
ATOM 647 C CA . TYR A 1 96 ? 18.235 -4.464 -8.39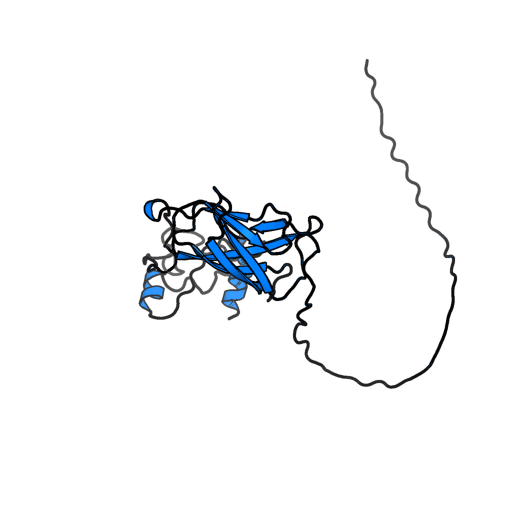3 1.00 96.38 96 TYR A CA 1
ATOM 648 C C . TYR A 1 96 ? 19.729 -4.727 -8.675 1.00 96.38 96 TYR A C 1
ATOM 650 O O . TYR A 1 96 ? 20.507 -3.792 -8.839 1.00 96.38 96 TYR A O 1
ATOM 658 N N . VAL A 1 97 ? 20.142 -5.999 -8.733 1.00 95.94 97 VAL A N 1
ATOM 659 C CA . VAL A 1 97 ? 21.560 -6.400 -8.806 1.00 95.94 97 VAL A CA 1
ATOM 660 C C . VAL A 1 97 ? 22.108 -6.371 -10.235 1.00 95.94 97 VAL A C 1
ATOM 662 O O . VAL A 1 97 ? 23.257 -5.991 -10.442 1.00 95.94 97 VAL A O 1
ATOM 665 N N . ASP A 1 98 ? 21.307 -6.792 -11.213 1.00 96.12 98 ASP A N 1
ATOM 666 C CA . ASP A 1 98 ? 21.745 -7.023 -12.599 1.00 96.12 98 ASP A CA 1
ATOM 667 C C . ASP A 1 98 ? 20.805 -6.418 -13.661 1.00 96.12 98 ASP A C 1
ATOM 669 O O . ASP A 1 98 ? 21.012 -6.627 -14.855 1.00 96.12 98 ASP A O 1
ATOM 673 N N . ALA A 1 99 ? 19.778 -5.668 -13.240 1.00 96.31 99 ALA A N 1
ATOM 674 C CA . ALA A 1 99 ? 18.736 -5.089 -14.093 1.00 96.31 99 ALA A CA 1
ATOM 675 C C . ALA A 1 99 ? 17.969 -6.110 -14.967 1.00 96.31 99 ALA A C 1
ATOM 677 O O . ALA A 1 99 ? 17.260 -5.720 -15.897 1.00 96.31 99 ALA A O 1
ATOM 678 N N . SER A 1 100 ? 18.048 -7.413 -14.665 1.00 97.00 100 SER A N 1
ATOM 679 C CA . SER A 1 100 ? 17.265 -8.437 -15.365 1.00 97.00 100 SER A CA 1
ATOM 680 C C . SER A 1 100 ? 15.760 -8.230 -15.143 1.00 97.00 100 SER A C 1
ATOM 682 O O . SER A 1 100 ? 15.303 -8.038 -14.013 1.00 97.00 100 SER A O 1
ATOM 684 N N . LYS A 1 101 ? 14.966 -8.237 -16.225 1.00 97.38 101 LYS A N 1
ATOM 685 C CA . LYS A 1 101 ? 13.505 -8.061 -16.155 1.00 97.38 101 LYS A CA 1
ATOM 686 C C . LYS A 1 101 ? 12.865 -9.278 -15.485 1.00 97.38 101 LYS A C 1
ATOM 688 O O . LYS A 1 101 ? 13.051 -10.400 -15.946 1.00 97.38 101 LYS A O 1
ATOM 693 N N . VAL A 1 102 ? 12.092 -9.038 -14.428 1.00 97.31 102 VAL A N 1
ATOM 694 C CA . VAL A 1 102 ? 11.402 -10.066 -13.632 1.00 97.31 102 VAL A CA 1
ATOM 695 C C . VAL A 1 102 ? 9.975 -10.269 -14.133 1.00 97.31 102 VAL A C 1
ATOM 697 O O . VAL A 1 102 ? 9.558 -11.399 -14.357 1.00 97.31 102 VAL A O 1
ATOM 700 N N . THR A 1 103 ? 9.227 -9.181 -14.320 1.00 97.88 103 THR A N 1
ATOM 701 C CA . THR A 1 103 ? 7.830 -9.213 -14.779 1.00 97.88 103 THR A CA 1
ATOM 702 C C . THR A 1 103 ? 7.417 -7.857 -15.339 1.00 97.88 103 THR A C 1
ATOM 704 O O . THR A 1 103 ? 7.964 -6.830 -14.943 1.00 97.88 103 THR A O 1
ATOM 707 N N . GLU A 1 104 ? 6.450 -7.854 -16.247 1.00 98.25 104 GLU A N 1
ATOM 708 C CA . GLU A 1 104 ? 5.779 -6.650 -16.750 1.00 98.25 104 GLU A CA 1
ATOM 709 C C . GLU A 1 104 ? 4.490 -6.396 -15.958 1.00 98.25 104 GLU A C 1
ATOM 711 O O . GLU A 1 104 ? 3.992 -7.289 -15.267 1.00 98.25 104 GLU A O 1
ATOM 716 N N . PHE A 1 105 ? 3.963 -5.176 -16.036 1.00 98.06 105 PHE A N 1
ATOM 717 C CA . PHE A 1 105 ? 2.677 -4.801 -15.452 1.00 98.06 105 PHE A CA 1
ATOM 718 C C . PHE A 1 105 ? 2.040 -3.634 -16.216 1.00 98.06 105 PHE A C 1
ATOM 720 O O . PHE A 1 105 ? 2.704 -2.907 -16.957 1.00 98.06 105 PHE A O 1
ATOM 727 N N . VAL A 1 106 ? 0.753 -3.406 -15.950 1.00 98.19 106 VAL A N 1
ATOM 728 C CA . VAL A 1 106 ? 0.047 -2.169 -16.299 1.00 98.19 106 VAL A CA 1
ATOM 729 C C . VAL A 1 106 ? -0.517 -1.569 -15.013 1.00 98.19 106 VAL A C 1
ATOM 731 O O . VAL A 1 106 ? -1.295 -2.210 -14.306 1.00 98.19 106 VAL A O 1
ATOM 734 N N . GLY A 1 107 ? -0.083 -0.358 -14.671 1.00 97.62 107 GLY A N 1
ATOM 735 C CA . GLY A 1 107 ? -0.595 0.406 -13.538 1.00 97.62 107 GLY A CA 1
ATOM 736 C C . GLY A 1 107 ? -1.839 1.190 -13.938 1.00 97.62 107 GLY A C 1
ATOM 737 O O . GLY A 1 107 ? -1.796 1.941 -14.908 1.00 97.62 107 GLY A O 1
ATOM 738 N N . VAL A 1 108 ? -2.934 1.057 -13.189 1.00 98.00 108 VAL A N 1
ATOM 739 C CA . VAL A 1 108 ? -4.224 1.704 -13.504 1.00 98.00 108 VAL A CA 1
ATOM 740 C C . VAL A 1 108 ? -4.383 2.998 -12.708 1.00 98.00 108 VAL A C 1
ATOM 742 O O . VAL A 1 108 ? -4.247 2.989 -11.482 1.00 98.00 108 VAL A O 1
ATOM 745 N N . ARG A 1 109 ? -4.701 4.112 -13.376 1.00 96.50 109 ARG A N 1
ATOM 746 C CA . ARG A 1 109 ? -4.910 5.417 -12.730 1.00 96.50 109 ARG A CA 1
ATOM 747 C C . ARG A 1 109 ? -6.112 5.378 -11.779 1.00 96.50 109 ARG A C 1
ATOM 749 O O . ARG A 1 109 ? -7.188 4.906 -12.135 1.00 96.50 109 ARG A O 1
ATOM 756 N N . ARG A 1 110 ? -5.929 5.924 -10.579 1.00 95.12 110 ARG A N 1
ATOM 757 C CA . ARG A 1 110 ? -6.934 6.122 -9.529 1.00 95.12 110 ARG A CA 1
ATOM 758 C C . ARG A 1 110 ? -7.005 7.606 -9.187 1.00 95.12 110 ARG A C 1
ATOM 760 O O . ARG A 1 110 ? -5.995 8.193 -8.798 1.00 95.12 110 ARG A O 1
ATOM 767 N N . ASN A 1 111 ? -8.185 8.198 -9.342 1.00 91.25 111 ASN A N 1
ATOM 768 C CA . ASN A 1 111 ? -8.432 9.632 -9.152 1.00 91.25 111 ASN A CA 1
ATOM 769 C C . ASN A 1 111 ? -9.780 9.942 -8.467 1.00 91.25 111 ASN A C 1
ATOM 771 O O . ASN A 1 111 ? -10.112 11.111 -8.285 1.00 91.25 111 ASN A O 1
ATOM 775 N N . ASP A 1 112 ? -10.558 8.924 -8.094 1.00 86.12 112 ASP A N 1
ATOM 776 C CA . ASP A 1 112 ? -11.862 9.102 -7.452 1.00 86.12 112 ASP A CA 1
ATOM 777 C C . ASP A 1 112 ? -11.690 9.727 -6.059 1.00 86.12 112 ASP A C 1
ATOM 779 O O . ASP A 1 112 ? -11.079 9.127 -5.177 1.00 86.12 112 ASP A O 1
ATOM 783 N N . GLY A 1 113 ? -12.195 10.952 -5.876 1.00 78.56 113 GLY A N 1
ATOM 784 C CA . GLY A 1 113 ? -12.078 11.697 -4.616 1.00 78.56 113 GLY A CA 1
ATOM 785 C C . GLY A 1 113 ? -10.663 12.193 -4.279 1.00 78.56 113 GLY A C 1
ATOM 786 O O . GLY A 1 113 ? -10.378 12.428 -3.107 1.00 78.56 113 GLY A O 1
ATOM 787 N N . LEU A 1 114 ? -9.765 12.328 -5.265 1.00 83.38 114 LEU A N 1
ATOM 788 C CA . LEU A 1 114 ? -8.355 12.680 -5.043 1.00 83.38 114 LEU A CA 1
ATOM 789 C C . LEU A 1 114 ? -7.906 13.873 -5.896 1.00 83.38 114 LEU A C 1
ATOM 791 O O . LEU A 1 114 ? -7.959 13.806 -7.121 1.00 83.38 114 LEU A O 1
ATOM 795 N N . ASP A 1 115 ? -7.337 14.898 -5.253 1.00 86.06 115 ASP A N 1
ATOM 796 C CA . ASP A 1 115 ? -6.705 16.040 -5.941 1.00 86.06 115 ASP A CA 1
ATOM 797 C C . ASP A 1 115 ? -5.470 15.629 -6.763 1.00 86.06 115 ASP A C 1
ATOM 799 O O . ASP A 1 115 ? -5.159 16.232 -7.789 1.00 86.06 115 ASP A O 1
ATOM 803 N N . VAL A 1 116 ? -4.745 14.601 -6.300 1.00 90.94 116 VAL A N 1
ATOM 804 C CA . VAL A 1 116 ? -3.532 14.086 -6.951 1.00 90.94 116 VAL A CA 1
ATOM 805 C C . VAL A 1 116 ? -3.663 12.575 -7.170 1.00 90.94 116 VAL A C 1
ATOM 807 O O . VAL A 1 116 ? -3.576 11.811 -6.192 1.00 90.94 116 VAL A O 1
ATOM 810 N N . PRO A 1 117 ? -3.807 12.113 -8.426 1.00 93.94 117 PRO A N 1
ATOM 811 C CA . PRO A 1 117 ? -3.976 10.708 -8.745 1.00 93.94 117 PRO A CA 1
ATOM 812 C C . PRO A 1 117 ? -2.727 9.876 -8.439 1.00 93.94 117 PRO A C 1
ATOM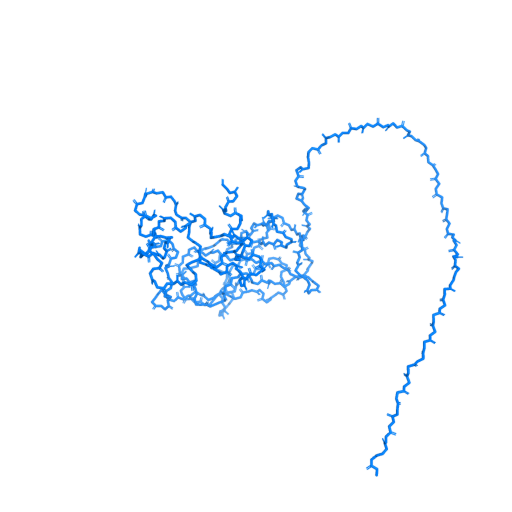 814 O O . PRO A 1 117 ? -1.608 10.370 -8.245 1.00 93.94 117 PRO A O 1
ATOM 817 N N . TYR A 1 118 ? -2.929 8.565 -8.425 1.00 95.94 118 TYR A N 1
ATOM 818 C CA . TYR A 1 118 ? -1.860 7.575 -8.407 1.00 95.94 118 TYR A CA 1
ATOM 819 C C . TYR A 1 118 ? -2.178 6.445 -9.383 1.00 95.94 118 TYR A C 1
ATOM 821 O O . TYR A 1 118 ? -3.335 6.223 -9.725 1.00 95.94 118 TYR A O 1
ATOM 829 N N . TRP A 1 119 ? -1.162 5.709 -9.810 1.00 97.69 119 TRP A N 1
ATOM 830 C CA . TRP A 1 119 ? -1.318 4.495 -10.597 1.00 97.69 119 TRP A CA 1
ATOM 831 C C . TRP A 1 119 ? -1.173 3.297 -9.664 1.00 97.69 119 TRP A C 1
ATOM 833 O O . TRP A 1 119 ? -0.166 3.141 -8.974 1.00 97.69 119 TRP A O 1
ATOM 843 N N . GLU A 1 120 ? -2.221 2.481 -9.585 1.00 97.62 120 GLU A N 1
ATOM 844 C CA . GLU A 1 120 ? -2.223 1.225 -8.846 1.00 97.62 120 GLU A CA 1
ATOM 845 C C . GLU A 1 120 ? -1.553 0.149 -9.694 1.00 97.62 120 GLU A C 1
ATOM 847 O O . GLU A 1 120 ? -2.137 -0.341 -10.659 1.00 97.62 120 GLU A O 1
ATOM 852 N N . ILE A 1 121 ? -0.340 -0.234 -9.307 1.00 97.88 121 ILE A N 1
ATOM 853 C CA . ILE A 1 121 ? 0.372 -1.367 -9.893 1.00 97.88 121 ILE A CA 1
ATOM 854 C C . ILE A 1 121 ? 0.136 -2.589 -9.008 1.00 97.88 121 ILE A C 1
ATOM 856 O O . ILE A 1 121 ? 0.330 -2.526 -7.791 1.00 97.88 121 ILE A O 1
ATOM 860 N N . ARG A 1 122 ? -0.270 -3.703 -9.621 1.00 96.56 122 ARG A N 1
ATOM 861 C CA . ARG A 1 122 ? -0.325 -5.027 -8.991 1.00 96.56 122 ARG A CA 1
ATOM 862 C C . ARG A 1 122 ? 0.576 -5.978 -9.749 1.00 96.56 122 ARG A C 1
ATOM 864 O O . ARG A 1 122 ? 0.554 -5.999 -10.975 1.00 96.56 122 ARG A O 1
ATOM 871 N N . THR A 1 123 ? 1.376 -6.736 -9.016 1.00 96.44 123 THR A N 1
ATOM 872 C CA . THR A 1 123 ? 2.320 -7.696 -9.589 1.00 96.44 123 THR A CA 1
ATOM 873 C C . THR A 1 123 ? 2.704 -8.751 -8.553 1.00 96.44 123 THR A C 1
ATOM 875 O O . THR A 1 123 ? 2.489 -8.551 -7.358 1.00 96.44 123 THR A O 1
ATOM 878 N N . THR A 1 124 ? 3.287 -9.865 -8.991 1.00 95.69 124 THR A N 1
ATOM 879 C CA . THR A 1 124 ? 3.806 -10.918 -8.109 1.00 95.69 124 THR A CA 1
ATOM 880 C C . THR A 1 124 ? 5.328 -10.855 -8.054 1.00 95.69 124 THR A C 1
ATOM 882 O O . THR A 1 124 ? 5.984 -10.896 -9.093 1.00 95.69 124 THR A O 1
ATOM 885 N N . LEU A 1 125 ? 5.897 -10.784 -6.848 1.00 95.94 125 LEU A N 1
ATOM 886 C CA . LEU A 1 125 ? 7.344 -10.799 -6.616 1.00 95.94 125 LEU A CA 1
ATOM 887 C C . LEU A 1 125 ? 7.709 -12.052 -5.797 1.00 95.94 125 LEU A C 1
ATOM 889 O O . LEU A 1 125 ? 7.281 -12.154 -4.648 1.00 95.94 125 LEU A O 1
ATOM 893 N N . PRO A 1 126 ? 8.428 -13.035 -6.380 1.00 93.69 126 PRO A N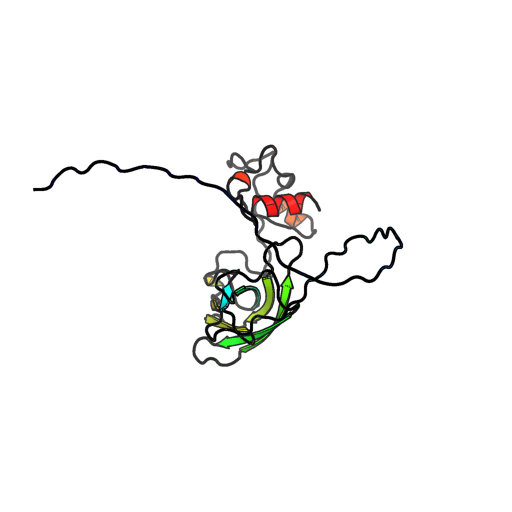 1
ATOM 894 C CA . PRO A 1 126 ? 8.515 -14.388 -5.819 1.00 93.69 126 PRO A CA 1
ATOM 895 C C . PRO A 1 126 ? 9.621 -14.584 -4.775 1.00 93.69 126 PRO A C 1
ATOM 897 O O . PRO A 1 126 ? 9.535 -15.519 -3.984 1.00 93.69 126 PRO A O 1
ATOM 900 N N . ASP A 1 127 ? 10.643 -13.725 -4.759 1.00 96.25 127 ASP A N 1
ATOM 901 C CA . ASP A 1 127 ? 11.817 -13.881 -3.892 1.00 96.25 127 ASP A CA 1
ATOM 902 C C . ASP A 1 127 ? 11.961 -12.706 -2.919 1.00 96.25 127 ASP A C 1
ATOM 904 O O . ASP A 1 127 ? 11.720 -11.553 -3.294 1.00 96.25 127 ASP A O 1
ATOM 908 N N . ALA A 1 128 ? 12.453 -12.989 -1.710 1.00 96.69 128 ALA A N 1
ATOM 909 C CA . ALA A 1 128 ? 12.876 -11.979 -0.744 1.00 96.69 128 ALA A CA 1
ATOM 910 C C . ALA A 1 128 ? 14.206 -11.334 -1.184 1.00 96.69 128 ALA A C 1
ATOM 912 O O . ALA A 1 128 ? 15.286 -11.893 -0.984 1.00 96.69 128 ALA A O 1
ATOM 913 N N . LYS A 1 129 ? 14.112 -10.187 -1.863 1.00 96.25 129 LYS A N 1
ATOM 914 C CA . LYS A 1 129 ? 15.232 -9.367 -2.352 1.00 96.25 129 LYS A CA 1
ATOM 915 C C . LYS A 1 129 ? 14.756 -7.953 -2.696 1.00 96.25 129 LYS A C 1
ATOM 917 O O . LYS A 1 129 ? 13.559 -7.668 -2.688 1.00 96.25 129 LYS A O 1
ATOM 922 N N . ILE A 1 130 ? 15.699 -7.073 -3.028 1.00 96.75 130 ILE A N 1
ATOM 923 C CA . ILE A 1 130 ? 15.404 -5.733 -3.546 1.00 96.75 130 ILE A CA 1
ATOM 924 C C . ILE A 1 130 ? 15.163 -5.814 -5.059 1.00 96.75 130 ILE A C 1
ATOM 926 O O . ILE A 1 130 ? 15.928 -6.442 -5.798 1.00 96.75 130 ILE A O 1
ATOM 930 N N . TYR A 1 131 ? 14.116 -5.137 -5.517 1.00 97.12 131 TYR A N 1
ATOM 931 C CA . TYR A 1 131 ? 13.783 -4.947 -6.925 1.00 97.12 131 TYR A CA 1
ATOM 932 C C . TYR A 1 131 ? 13.694 -3.455 -7.248 1.00 97.12 131 TYR A C 1
ATOM 934 O O . TYR A 1 131 ? 13.434 -2.636 -6.366 1.00 97.12 131 TYR A O 1
ATOM 942 N N . THR A 1 132 ? 13.818 -3.112 -8.527 1.00 97.25 132 THR A N 1
ATOM 943 C CA . THR A 1 132 ? 13.516 -1.773 -9.043 1.00 97.25 132 THR A CA 1
ATOM 944 C C . THR A 1 132 ? 12.266 -1.839 -9.916 1.00 97.25 132 THR A C 1
ATOM 946 O O . THR A 1 132 ? 12.216 -2.570 -10.904 1.00 97.25 132 THR A O 1
ATOM 949 N N . LEU A 1 133 ? 11.254 -1.063 -9.547 1.00 97.44 133 LEU A N 1
ATOM 950 C CA . LEU A 1 133 ? 10.090 -0.738 -10.359 1.00 97.44 133 LEU A CA 1
ATOM 951 C C . LEU A 1 133 ? 10.498 0.294 -11.417 1.00 97.44 133 LEU A C 1
ATOM 953 O O . LEU A 1 133 ? 11.090 1.319 -11.074 1.00 97.44 133 LEU A O 1
ATOM 957 N N . ARG A 1 134 ? 10.167 0.039 -12.680 1.00 97.62 134 ARG A N 1
ATOM 958 C CA . ARG A 1 134 ? 10.425 0.920 -13.824 1.00 97.62 134 ARG A CA 1
ATOM 959 C C . ARG A 1 134 ? 9.134 1.209 -14.571 1.00 97.62 134 ARG A C 1
ATOM 961 O O . ARG A 1 134 ? 8.276 0.332 -14.675 1.00 97.62 134 ARG A O 1
ATOM 968 N N . LEU A 1 135 ? 9.011 2.419 -15.102 1.00 96.69 135 LEU A N 1
ATOM 969 C CA . LEU A 1 135 ? 7.892 2.839 -15.944 1.00 96.69 135 LEU A CA 1
ATOM 970 C C . LEU A 1 135 ? 8.400 3.257 -17.324 1.00 96.69 135 LEU A C 1
ATOM 972 O O . LEU A 1 135 ? 9.503 3.789 -17.466 1.00 96.69 135 LEU A O 1
ATOM 976 N N . GLU A 1 136 ? 7.590 3.030 -18.354 1.00 95.00 136 GLU A N 1
ATOM 977 C CA . GLU A 1 136 ? 7.902 3.521 -19.696 1.00 95.00 136 GLU A CA 1
ATOM 978 C C . GLU A 1 136 ? 7.951 5.058 -19.704 1.00 95.00 136 GLU A C 1
ATOM 980 O O . GLU A 1 136 ? 6.985 5.722 -19.333 1.00 95.00 136 GLU A O 1
ATOM 985 N N . GLY A 1 137 ? 9.089 5.623 -20.119 1.00 92.19 137 GLY A N 1
ATOM 986 C CA . GLY A 1 137 ? 9.323 7.073 -20.104 1.00 92.19 137 GLY A CA 1
ATOM 987 C C . GLY A 1 137 ? 9.805 7.648 -18.765 1.00 92.19 137 GLY A C 1
ATOM 988 O O . GLY A 1 137 ? 9.874 8.873 -18.638 1.00 92.19 137 GLY A O 1
ATOM 989 N N . ASP A 1 138 ? 10.154 6.806 -17.782 1.00 94.88 138 ASP A N 1
ATOM 990 C CA . ASP A 1 138 ? 10.794 7.289 -16.556 1.00 94.88 138 ASP A CA 1
ATOM 991 C C . ASP A 1 138 ? 12.206 7.866 -16.796 1.00 94.88 138 ASP A C 1
ATOM 993 O O . ASP A 1 138 ? 12.856 7.641 -17.820 1.00 94.88 138 ASP A O 1
ATOM 997 N N . ASP A 1 139 ? 12.681 8.629 -15.816 1.00 94.31 139 ASP A N 1
ATOM 998 C CA . ASP A 1 139 ? 13.998 9.274 -15.772 1.00 94.31 139 ASP A CA 1
ATOM 999 C C . ASP A 1 139 ? 15.204 8.314 -15.673 1.00 94.31 139 ASP A C 1
ATOM 1001 O O . ASP A 1 139 ? 16.350 8.762 -15.587 1.00 94.31 139 ASP A O 1
ATOM 1005 N N . GLY A 1 140 ? 14.972 6.999 -15.685 1.00 93.44 140 GLY A N 1
ATOM 1006 C CA . GLY A 1 140 ? 15.995 5.969 -15.546 1.00 93.44 140 GLY A CA 1
ATOM 1007 C C . GLY A 1 140 ? 16.241 5.483 -14.116 1.00 93.44 140 GLY A C 1
ATOM 1008 O O . GLY A 1 140 ? 16.833 4.412 -13.963 1.00 93.44 140 GLY A O 1
ATOM 1009 N N . TYR A 1 141 ? 15.792 6.204 -13.081 1.00 93.12 141 TYR A N 1
ATOM 1010 C CA . TYR A 1 141 ? 16.034 5.831 -11.679 1.00 93.12 141 TYR A CA 1
ATOM 1011 C C . TYR A 1 141 ? 14.976 4.867 -11.132 1.00 93.12 141 TYR A C 1
ATOM 1013 O O . TYR A 1 141 ? 15.312 3.953 -10.375 1.00 93.12 141 TYR A O 1
ATOM 1021 N N . GLY A 1 142 ? 13.713 5.035 -11.534 1.00 94.56 142 GLY A N 1
ATOM 1022 C CA . GLY A 1 142 ? 12.613 4.185 -11.080 1.00 94.56 142 GLY A CA 1
ATOM 1023 C C . GLY A 1 142 ? 12.358 4.269 -9.569 1.00 94.56 142 GLY A C 1
ATOM 1024 O O . GLY A 1 142 ? 12.562 5.304 -8.938 1.00 94.56 142 GLY A O 1
ATOM 1025 N N . ALA A 1 143 ? 11.886 3.170 -8.977 1.00 95.19 143 ALA A N 1
ATOM 1026 C CA . ALA A 1 143 ? 11.521 3.099 -7.561 1.00 95.19 143 ALA A CA 1
ATOM 1027 C C . ALA A 1 143 ? 11.881 1.739 -6.936 1.00 95.19 143 ALA A C 1
ATOM 1029 O O . ALA A 1 143 ? 11.420 0.699 -7.400 1.00 95.19 143 ALA A O 1
ATOM 1030 N N . ASN A 1 144 ? 12.668 1.721 -5.858 1.00 95.44 144 ASN A N 1
ATOM 1031 C CA . ASN A 1 144 ? 13.115 0.467 -5.235 1.00 95.44 144 ASN A CA 1
ATOM 1032 C C . ASN A 1 144 ? 12.097 -0.091 -4.230 1.00 95.44 144 ASN A C 1
ATOM 1034 O O . ASN A 1 144 ? 11.621 0.633 -3.356 1.00 95.44 144 ASN A O 1
ATOM 1038 N N . VAL A 1 145 ? 11.808 -1.388 -4.320 1.00 95.19 145 VAL A N 1
ATOM 1039 C CA . VAL A 1 145 ? 10.971 -2.125 -3.365 1.00 95.19 145 VAL A CA 1
ATOM 1040 C C . VAL A 1 145 ? 11.773 -3.273 -2.759 1.00 95.19 145 VAL A C 1
ATOM 1042 O O . VAL A 1 145 ? 12.328 -4.104 -3.480 1.00 95.19 145 VAL A O 1
ATOM 1045 N N . GLU A 1 146 ? 11.845 -3.317 -1.432 1.00 95.88 146 GLU A N 1
ATOM 1046 C CA . GLU A 1 146 ? 12.396 -4.450 -0.694 1.00 95.88 146 GLU A CA 1
ATOM 1047 C C . GLU A 1 146 ? 11.292 -5.462 -0.376 1.00 95.88 146 GLU A C 1
ATOM 1049 O O . GLU A 1 146 ? 10.267 -5.123 0.221 1.00 95.88 146 GLU A O 1
ATOM 1054 N N . ILE A 1 147 ? 11.519 -6.716 -0.765 1.00 95.88 147 ILE A N 1
ATOM 1055 C CA . ILE A 1 147 ? 10.713 -7.859 -0.346 1.00 95.88 147 ILE A CA 1
ATOM 1056 C C . ILE A 1 147 ? 11.478 -8.586 0.759 1.00 95.88 147 ILE A C 1
ATOM 1058 O O . ILE A 1 147 ? 12.571 -9.105 0.534 1.00 95.88 147 ILE A O 1
ATOM 1062 N N . MET A 1 148 ? 10.899 -8.599 1.955 1.00 95.19 148 MET A N 1
ATOM 1063 C CA . MET A 1 148 ? 11.468 -9.176 3.169 1.00 95.19 148 MET A CA 1
ATOM 1064 C C . MET A 1 148 ? 11.227 -10.685 3.237 1.00 95.19 148 MET A C 1
ATOM 1066 O O . MET A 1 148 ? 10.221 -11.184 2.733 1.00 95.19 148 MET A O 1
ATOM 1070 N N . ASP A 1 149 ? 12.089 -11.409 3.953 1.00 94.62 149 ASP A N 1
ATOM 1071 C CA . ASP A 1 149 ? 11.715 -12.735 4.450 1.00 94.62 149 ASP A CA 1
ATOM 1072 C C . ASP A 1 149 ? 10.520 -12.591 5.424 1.00 94.62 149 ASP A C 1
ATOM 1074 O O . ASP A 1 149 ? 10.576 -11.730 6.314 1.00 94.62 149 ASP A O 1
ATOM 1078 N N . PRO A 1 150 ? 9.447 -13.398 5.295 1.00 93.62 150 PRO A N 1
ATOM 1079 C CA . PRO A 1 150 ? 8.310 -13.380 6.213 1.00 93.62 150 PRO A CA 1
ATOM 1080 C C . PRO A 1 150 ? 8.665 -13.435 7.705 1.00 93.62 150 PRO A C 1
ATOM 1082 O O . PRO A 1 150 ? 7.945 -12.842 8.505 1.00 93.62 150 PRO A O 1
ATOM 1085 N N . ILE A 1 151 ? 9.774 -14.072 8.107 1.00 93.38 151 ILE A N 1
ATOM 1086 C CA . ILE A 1 151 ? 10.192 -14.133 9.523 1.00 93.38 151 ILE A CA 1
ATOM 1087 C C . ILE A 1 151 ? 10.632 -12.772 10.094 1.00 93.38 151 ILE A C 1
ATOM 1089 O O . ILE A 1 151 ? 10.829 -12.645 11.304 1.00 93.38 151 ILE A O 1
ATOM 1093 N N . HIS A 1 152 ? 10.820 -11.764 9.240 1.00 93.00 152 HIS A N 1
ATOM 1094 C CA . HIS A 1 152 ? 11.231 -10.408 9.607 1.00 93.00 152 HIS A CA 1
ATOM 1095 C C . HIS A 1 152 ? 10.097 -9.375 9.498 1.00 93.00 152 HIS A C 1
ATOM 1097 O O . HIS A 1 152 ? 10.328 -8.194 9.757 1.00 93.00 152 HIS A O 1
ATOM 1103 N N . VAL A 1 153 ? 8.875 -9.800 9.154 1.00 91.38 153 VAL A N 1
ATOM 1104 C CA . VAL A 1 153 ? 7.693 -8.933 9.067 1.00 91.38 153 VAL A CA 1
ATOM 1105 C C . VAL A 1 153 ? 6.730 -9.261 10.207 1.00 91.38 153 VAL A C 1
ATOM 1107 O O . VAL A 1 153 ? 6.171 -10.350 10.283 1.00 91.38 153 VAL A O 1
ATOM 1110 N N . PHE A 1 154 ? 6.542 -8.299 11.114 1.00 87.88 154 PHE A N 1
ATOM 1111 C CA . PHE A 1 154 ? 5.748 -8.474 12.340 1.00 87.88 154 PHE A CA 1
ATOM 1112 C C . PHE A 1 154 ? 4.271 -8.071 12.195 1.00 87.88 154 PHE A C 1
ATOM 1114 O O . PHE A 1 154 ? 3.477 -8.288 13.109 1.00 87.88 154 PHE A O 1
ATOM 1121 N N . SER A 1 155 ? 3.888 -7.470 11.066 1.00 87.38 155 SER A N 1
ATOM 1122 C CA . SER A 1 155 ? 2.489 -7.204 10.722 1.00 87.38 155 SER A CA 1
ATOM 1123 C C . SER A 1 155 ? 1.802 -8.462 10.169 1.00 87.38 155 SER A C 1
ATOM 1125 O O . SER A 1 155 ? 2.473 -9.280 9.538 1.00 87.38 155 SER A O 1
ATOM 1127 N N . PRO A 1 156 ? 0.470 -8.605 10.310 1.00 89.12 156 PRO A N 1
ATOM 1128 C CA . PRO A 1 156 ? -0.291 -9.634 9.603 1.00 89.12 156 PRO A CA 1
ATOM 1129 C C . PRO A 1 156 ? 0.004 -9.603 8.097 1.00 89.12 156 PRO A C 1
ATOM 1131 O O . PRO A 1 156 ? -0.061 -8.545 7.470 1.00 89.12 156 PRO A O 1
ATOM 1134 N N . LEU A 1 157 ? 0.360 -10.756 7.529 1.00 89.00 157 LEU A N 1
ATOM 1135 C CA . LEU A 1 157 ? 0.763 -10.859 6.127 1.00 89.00 157 LEU A CA 1
ATOM 1136 C C . LEU A 1 157 ? -0.454 -10.797 5.197 1.00 89.00 157 LEU A C 1
ATOM 1138 O O . LEU A 1 157 ? -1.503 -11.373 5.486 1.00 89.00 157 LEU A O 1
ATOM 1142 N N . THR A 1 158 ? -0.304 -10.149 4.041 1.00 85.88 158 THR A N 1
ATOM 1143 C CA . THR A 1 158 ? -1.342 -10.133 3.001 1.00 85.88 158 THR A CA 1
ATOM 1144 C C . THR A 1 158 ? -1.676 -11.561 2.563 1.00 85.88 158 THR A C 1
ATOM 1146 O O . THR A 1 158 ? -0.787 -12.348 2.254 1.00 85.88 158 THR A O 1
ATOM 1149 N N . GLY A 1 159 ? -2.967 -11.903 2.542 1.00 86.69 159 GLY A N 1
ATOM 1150 C CA . GLY A 1 159 ? -3.449 -13.249 2.209 1.00 86.69 159 GLY A CA 1
ATOM 1151 C C . GLY A 1 159 ? -3.423 -14.255 3.368 1.00 86.69 159 GLY A C 1
ATOM 1152 O O . GLY A 1 159 ? -4.057 -15.303 3.259 1.00 86.69 159 GLY A O 1
ATOM 1153 N N . ALA A 1 160 ? -2.769 -13.944 4.492 1.00 89.50 160 ALA A N 1
ATOM 1154 C CA . ALA A 1 160 ? -2.898 -14.721 5.722 1.00 89.50 160 ALA A CA 1
ATOM 1155 C C . ALA A 1 160 ? -4.160 -14.304 6.512 1.00 89.50 160 ALA A C 1
ATOM 1157 O O . ALA A 1 160 ? -4.610 -13.160 6.397 1.00 89.50 160 ALA A O 1
ATOM 1158 N N . PRO A 1 161 ? -4.737 -15.191 7.346 1.00 90.75 161 PRO A N 1
ATOM 1159 C CA . PRO A 1 161 ? -5.801 -14.810 8.270 1.00 90.75 161 PRO A CA 1
ATOM 1160 C C . PRO A 1 161 ? -5.328 -13.726 9.247 1.00 90.75 161 PRO A C 1
ATOM 1162 O O . PRO A 1 161 ? -4.282 -13.873 9.879 1.00 90.75 161 PRO A O 1
ATOM 1165 N N . LEU A 1 162 ? -6.120 -12.663 9.408 1.00 92.56 162 LEU A N 1
ATOM 1166 C CA . LEU A 1 162 ? -5.889 -11.644 10.433 1.00 92.56 162 LEU A CA 1
ATOM 1167 C C . LEU A 1 162 ? -6.124 -12.265 11.826 1.00 92.56 162 LEU A C 1
ATOM 1169 O O . LEU A 1 162 ? -7.230 -12.755 12.070 1.00 92.56 162 LEU A O 1
ATOM 1173 N N . PRO A 1 163 ? -5.136 -12.272 12.744 1.00 92.88 163 PRO A N 1
ATOM 1174 C CA . PRO A 1 163 ? -5.340 -12.819 14.081 1.00 92.88 163 PRO A CA 1
ATOM 1175 C C . PRO A 1 163 ? -6.393 -12.011 14.860 1.00 92.88 163 PRO A C 1
ATOM 1177 O O . PRO A 1 163 ? -6.309 -10.779 14.874 1.00 92.88 163 PRO A O 1
ATOM 1180 N N . PRO A 1 164 ? -7.363 -12.663 15.525 1.00 95.50 164 PRO A N 1
ATOM 1181 C CA . PRO A 1 164 ? -8.343 -11.971 16.350 1.00 95.50 164 PRO A CA 1
ATOM 1182 C C . PRO A 1 164 ? -7.703 -11.446 17.639 1.00 95.50 164 PRO A C 1
ATOM 1184 O O . PRO A 1 164 ? -6.848 -12.101 18.240 1.00 95.50 164 PRO A O 1
ATOM 1187 N N . PHE A 1 165 ? -8.154 -10.276 18.076 1.00 94.38 165 PHE A N 1
ATOM 1188 C CA . PHE A 1 165 ? -7.899 -9.733 19.405 1.00 94.38 165 PHE A CA 1
ATOM 1189 C C . PHE A 1 165 ? -8.980 -8.711 19.755 1.00 94.38 165 PHE A C 1
ATOM 1191 O O . PHE A 1 165 ? -9.576 -8.086 18.876 1.00 94.38 165 PHE A O 1
ATOM 1198 N N . ASP A 1 166 ? -9.210 -8.504 21.048 1.00 96.06 166 ASP A N 1
ATOM 1199 C CA . ASP A 1 166 ? -10.274 -7.606 21.481 1.00 96.06 166 ASP A CA 1
ATOM 1200 C C . ASP A 1 166 ? -9.821 -6.142 21.364 1.00 96.06 166 ASP A C 1
ATOM 1202 O O . ASP A 1 166 ? -8.816 -5.727 21.951 1.00 96.06 166 ASP A O 1
ATOM 1206 N N . THR A 1 167 ? -10.548 -5.334 20.602 1.00 95.94 167 THR A N 1
ATOM 1207 C CA . THR A 1 167 ? -10.295 -3.891 20.460 1.00 95.94 167 THR A CA 1
ATOM 1208 C C . THR A 1 167 ? -11.091 -3.094 21.499 1.00 95.94 167 THR A C 1
ATOM 1210 O O . THR A 1 167 ? -12.137 -3.569 21.936 1.00 95.94 167 THR A O 1
ATOM 1213 N N . PRO A 1 168 ? -10.648 -1.884 21.894 1.00 96.00 168 PRO A N 1
ATOM 1214 C CA . PRO A 1 168 ? -11.470 -0.964 22.677 1.00 96.00 168 PRO A CA 1
ATOM 1215 C C . PRO A 1 168 ? -12.832 -0.699 22.021 1.00 96.00 168 PRO A C 1
ATOM 1217 O O . PRO A 1 168 ? -12.909 -0.365 20.832 1.00 96.00 168 PRO A O 1
ATOM 1220 N N . THR A 1 169 ? -13.885 -0.830 22.819 1.00 96.31 169 THR A N 1
ATOM 1221 C CA . THR A 1 169 ? -15.288 -0.575 22.464 1.00 96.31 169 THR A CA 1
ATOM 1222 C C . THR A 1 169 ? -15.845 0.575 23.305 1.00 96.31 169 THR A C 1
ATOM 1224 O O . THR A 1 169 ? -15.177 1.047 24.223 1.00 96.31 169 THR A O 1
ATOM 1227 N N . ALA A 1 170 ? -17.069 1.017 23.013 1.00 95.38 170 ALA A N 1
ATOM 1228 C CA . ALA A 1 170 ? -17.765 2.023 23.818 1.00 95.38 170 ALA A CA 1
ATOM 1229 C C . ALA A 1 170 ? -18.190 1.526 25.220 1.00 95.38 170 ALA A C 1
ATOM 1231 O O . ALA A 1 170 ? -18.352 2.345 26.119 1.00 95.38 170 ALA A O 1
ATOM 1232 N N . ASP A 1 171 ? -18.353 0.209 25.413 1.00 95.31 171 ASP A N 1
ATOM 1233 C CA . ASP A 1 171 ? -18.750 -0.389 26.702 1.00 95.31 171 ASP A CA 1
ATOM 1234 C C . ASP A 1 171 ? -17.547 -0.919 27.513 1.00 95.31 171 ASP A C 1
ATOM 1236 O O . ASP A 1 171 ? -17.577 -0.928 28.745 1.00 95.31 171 ASP A O 1
ATOM 1240 N N . ASP A 1 172 ? -16.464 -1.325 26.839 1.00 96.38 172 ASP A N 1
ATOM 1241 C CA . ASP A 1 172 ? -15.162 -1.647 27.440 1.00 96.38 172 ASP A CA 1
ATOM 1242 C C . ASP A 1 172 ? -14.029 -0.963 26.662 1.00 96.38 172 ASP A C 1
ATOM 1244 O O . ASP A 1 172 ? -13.600 -1.413 25.594 1.00 96.38 172 ASP A O 1
ATOM 1248 N N . HIS A 1 173 ? -13.509 0.120 27.241 1.00 95.31 173 HIS A N 1
ATOM 1249 C CA . HIS A 1 173 ? -12.418 0.918 26.681 1.00 95.31 173 HIS A CA 1
ATOM 1250 C C . HIS A 1 173 ? -11.045 0.217 26.790 1.00 95.31 173 HIS A C 1
ATOM 1252 O O . HIS A 1 173 ? -10.054 0.712 26.250 1.00 95.31 173 HIS A O 1
ATOM 1258 N N . ARG A 1 174 ? -10.933 -0.903 27.524 1.00 94.25 174 ARG A N 1
ATOM 1259 C CA . ARG A 1 174 ? -9.696 -1.684 27.744 1.00 94.25 174 ARG A CA 1
ATOM 1260 C C . ARG A 1 174 ? -8.491 -0.859 28.233 1.00 94.25 174 ARG A C 1
ATOM 1262 O O . ARG A 1 174 ? -7.342 -1.199 27.962 1.00 94.25 174 ARG A O 1
ATOM 1269 N N . GLY A 1 175 ? -8.751 0.234 28.956 1.00 94.25 175 GLY A N 1
ATOM 1270 C CA . GLY A 1 175 ? -7.731 1.162 29.464 1.00 94.25 175 GLY A CA 1
ATOM 1271 C C . GLY A 1 175 ? -7.256 2.237 28.474 1.00 94.25 175 GLY A C 1
ATOM 1272 O O . GLY A 1 175 ? -6.284 2.929 28.773 1.00 94.25 175 GLY A O 1
ATOM 1273 N N . VAL A 1 176 ? -7.916 2.398 27.322 1.00 92.69 176 VAL A N 1
ATOM 1274 C CA . VAL A 1 176 ? -7.610 3.429 26.316 1.00 92.69 176 VAL A CA 1
ATOM 1275 C C . VAL A 1 176 ? -8.652 4.548 26.385 1.00 92.69 176 VAL A C 1
ATOM 1277 O O . VAL A 1 176 ? -9.799 4.343 26.004 1.00 92.69 176 VAL A O 1
ATOM 1280 N N . GLU A 1 177 ? -8.253 5.738 26.839 1.00 91.38 177 GLU A N 1
ATOM 1281 C CA . GLU A 1 177 ? -9.134 6.911 26.931 1.00 91.38 177 GLU A CA 1
ATOM 1282 C C . GLU A 1 177 ? -8.512 8.133 26.219 1.00 91.38 177 GLU A C 1
ATOM 1284 O O . GLU A 1 177 ? -7.407 8.542 26.589 1.00 91.38 177 GLU A O 1
ATOM 1289 N N . PRO A 1 178 ? -9.192 8.742 25.226 1.00 91.31 178 PRO A N 1
ATOM 1290 C CA . PRO A 1 178 ? -10.420 8.262 24.593 1.00 91.31 178 PRO A CA 1
ATOM 1291 C C . PRO A 1 178 ? -10.152 7.051 23.688 1.00 91.31 178 PRO A C 1
ATOM 1293 O O . PRO A 1 178 ? -9.160 7.016 22.958 1.00 91.31 178 PRO A O 1
ATOM 1296 N N . TYR A 1 179 ? -11.065 6.075 23.686 1.00 92.69 179 TYR A N 1
ATOM 1297 C CA . TYR A 1 179 ? -10.986 4.896 22.806 1.00 92.69 179 TYR A CA 1
ATOM 1298 C C . TYR A 1 179 ? -11.071 5.264 21.315 1.00 92.69 179 TYR A C 1
ATOM 1300 O O . TYR A 1 179 ? -10.557 4.541 20.462 1.00 92.69 179 TYR A O 1
ATOM 1308 N N . CYS A 1 180 ? -11.684 6.411 21.007 1.00 94.19 180 CYS A N 1
ATOM 1309 C CA . CYS A 1 180 ? -11.745 7.013 19.684 1.00 94.19 180 CYS A CA 1
ATOM 1310 C C . CYS A 1 180 ? -11.313 8.482 19.772 1.00 94.19 180 CYS A C 1
ATOM 1312 O O . CYS A 1 180 ? -11.912 9.260 20.505 1.00 94.19 180 CYS A O 1
ATOM 1314 N N . SER A 1 181 ? -10.310 8.894 18.992 1.00 92.56 181 SER A N 1
ATOM 1315 C CA . SER A 1 181 ? -9.882 10.305 18.921 1.00 92.56 181 SER A CA 1
ATOM 1316 C C . SER A 1 181 ? -10.625 11.119 17.849 1.00 92.56 181 SER A C 1
ATOM 1318 O O . SER A 1 181 ? -10.165 12.191 17.467 1.00 92.56 181 SER A O 1
ATOM 1320 N N . ARG A 1 182 ? -11.759 10.631 17.329 1.00 92.62 182 ARG A N 1
ATOM 1321 C CA . ARG A 1 182 ? -12.662 11.430 16.483 1.00 92.62 182 ARG A CA 1
ATOM 1322 C C . ARG A 1 182 ? -13.427 12.431 17.349 1.00 92.62 182 ARG A C 1
ATOM 1324 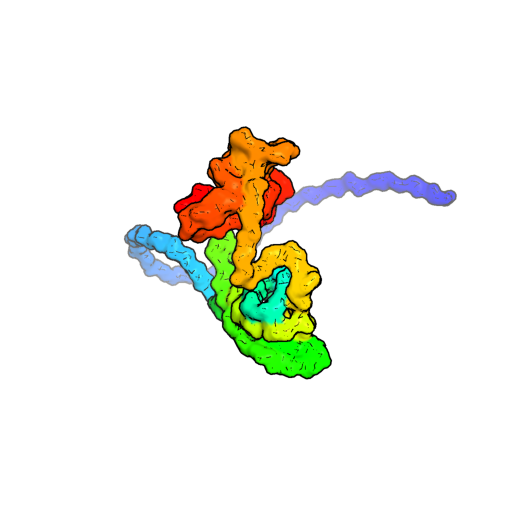O O . ARG A 1 182 ? -13.823 12.105 18.463 1.00 92.62 182 ARG A O 1
ATOM 1331 N N . THR A 1 183 ? -13.633 13.638 16.831 1.00 88.62 183 THR A N 1
ATOM 1332 C CA . THR A 1 183 ? -14.393 14.705 17.493 1.00 88.62 183 THR A CA 1
ATOM 1333 C C . THR A 1 183 ? -15.411 15.320 16.519 1.00 88.62 183 THR A C 1
ATOM 1335 O O . THR A 1 183 ? -15.165 15.306 15.312 1.00 88.62 183 THR A O 1
ATOM 1338 N N . PRO A 1 184 ? -16.550 15.864 16.996 1.00 89.62 184 PRO A N 1
ATOM 1339 C CA . PRO A 1 184 ? -16.988 15.899 18.396 1.00 89.62 184 PRO A CA 1
ATOM 1340 C C . PRO A 1 184 ? -17.389 14.522 18.943 1.00 89.62 184 PRO A C 1
ATOM 1342 O O . PRO A 1 184 ? -17.119 14.254 20.109 1.00 89.62 184 PRO A O 1
ATOM 1345 N N . ASP A 1 185 ? -17.941 13.647 18.100 1.00 91.69 185 ASP A N 1
ATOM 1346 C CA . ASP A 1 185 ? -18.466 12.340 18.503 1.00 91.69 185 ASP A CA 1
ATOM 1347 C C . ASP A 1 185 ? -17.549 11.176 18.066 1.00 91.69 185 ASP A C 1
ATOM 1349 O O . ASP A 1 185 ? -17.023 11.202 16.940 1.00 91.69 185 ASP A O 1
ATOM 1353 N N . PRO A 1 186 ? -17.401 10.117 18.891 1.00 93.56 186 PRO A N 1
ATOM 1354 C CA . PRO A 1 186 ? -16.761 8.860 18.497 1.00 93.56 186 PRO A CA 1
ATOM 1355 C C . PRO A 1 186 ? -17.352 8.270 17.209 1.00 93.56 186 PRO A C 1
ATOM 1357 O O . PRO A 1 186 ? -18.522 8.479 16.888 1.00 93.56 186 PRO A O 1
ATOM 1360 N N . CYS A 1 187 ? -16.556 7.508 16.454 1.00 93.44 187 CYS A N 1
ATOM 1361 C CA . CYS A 1 187 ? -17.062 6.839 15.254 1.00 93.44 187 CYS A CA 1
ATOM 1362 C C . CYS A 1 187 ? -17.922 5.606 15.611 1.00 93.44 187 CYS A C 1
ATOM 1364 O O . CYS A 1 187 ? -17.696 4.971 16.647 1.00 93.44 187 CYS A O 1
ATOM 1366 N N . PRO A 1 188 ? -18.880 5.208 14.751 1.00 93.50 188 PRO A N 1
ATOM 1367 C CA . PRO A 1 188 ? -19.805 4.110 15.044 1.00 93.50 188 PRO A CA 1
ATOM 1368 C C . PRO A 1 188 ? -19.145 2.721 15.059 1.00 93.50 188 PRO A C 1
ATOM 1370 O O . PRO A 1 188 ? -19.803 1.741 15.401 1.00 93.50 188 PRO A O 1
ATOM 1373 N N . PHE A 1 189 ? -17.863 2.602 14.701 1.00 94.62 189 PHE A N 1
ATOM 1374 C CA . PHE A 1 189 ? -17.176 1.317 14.531 1.00 94.62 189 PHE A CA 1
ATOM 1375 C C . PHE A 1 189 ? -16.642 0.696 15.837 1.00 94.62 189 PHE A C 1
ATOM 1377 O O . PHE A 1 189 ? -16.155 -0.428 15.813 1.00 94.62 189 PHE A O 1
ATOM 1384 N N . HIS A 1 190 ? -16.796 1.367 16.984 1.00 95.94 190 HIS A N 1
ATOM 1385 C CA . HIS A 1 190 ? -16.412 0.856 18.313 1.00 95.94 190 HIS A CA 1
ATOM 1386 C C . HIS A 1 190 ? -17.538 0.090 19.047 1.00 95.94 190 HIS A C 1
ATOM 1388 O O . HIS A 1 190 ? -17.524 -0.016 20.272 1.00 95.94 190 HIS A O 1
ATOM 1394 N N . GLN A 1 191 ? -18.528 -0.436 18.319 1.00 94.56 191 GLN A N 1
ATOM 1395 C CA . GLN A 1 191 ? -19.639 -1.220 18.890 1.00 94.56 191 GLN A CA 1
ATOM 1396 C C . GLN A 1 191 ? -19.297 -2.698 19.145 1.00 94.56 191 GLN A C 1
ATOM 1398 O O . GLN A 1 191 ? -20.002 -3.364 19.895 1.00 94.56 191 GLN A O 1
ATOM 1403 N N . VAL A 1 192 ? -18.258 -3.230 18.497 1.00 95.75 192 VAL A N 1
ATOM 1404 C CA . VAL A 1 192 ? -17.851 -4.642 18.581 1.00 95.75 192 VAL A CA 1
ATOM 1405 C C . VAL A 1 192 ? -16.331 -4.751 18.594 1.00 95.75 192 VAL A C 1
ATOM 1407 O O . VAL A 1 192 ? -15.634 -3.830 18.158 1.00 95.75 192 VAL A O 1
ATOM 1410 N N . THR A 1 193 ? -15.799 -5.877 19.066 1.00 96.81 193 THR A N 1
ATOM 1411 C CA . THR A 1 193 ? -14.360 -6.135 18.969 1.00 96.81 193 THR A CA 1
ATOM 1412 C C . THR A 1 193 ? -13.957 -6.607 17.566 1.00 96.81 193 THR A C 1
ATOM 1414 O O . THR A 1 193 ? -14.789 -7.099 16.799 1.00 96.81 193 THR A O 1
ATOM 1417 N N . LEU A 1 194 ? -12.663 -6.541 17.225 1.00 96.56 194 LEU A N 1
ATOM 1418 C CA . LEU A 1 194 ? -12.147 -7.219 16.029 1.00 96.56 194 LEU A CA 1
ATOM 1419 C C . LEU A 1 194 ? -12.376 -8.745 16.093 1.00 96.56 194 LEU A C 1
ATOM 1421 O O . LEU A 1 194 ? -12.686 -9.343 15.062 1.00 96.56 194 LEU A O 1
ATOM 1425 N N . THR A 1 195 ? -12.289 -9.367 17.276 1.00 97.44 195 THR A N 1
ATOM 1426 C CA . THR A 1 195 ? -12.657 -10.780 17.494 1.00 97.44 195 THR A CA 1
ATOM 1427 C C . THR A 1 195 ? -14.086 -11.068 17.015 1.00 97.44 195 THR A C 1
ATOM 1429 O O . THR A 1 195 ? -14.291 -11.968 16.198 1.00 97.44 195 THR A O 1
ATOM 1432 N N . ASP A 1 196 ? -15.064 -10.271 17.453 1.00 97.31 196 ASP A N 1
ATOM 1433 C CA . ASP A 1 196 ? -16.480 -10.424 17.084 1.00 97.31 196 ASP A CA 1
ATOM 1434 C C . ASP A 1 196 ? -16.725 -10.126 15.599 1.00 97.31 196 ASP A C 1
ATOM 1436 O O . ASP A 1 196 ? -17.466 -10.843 14.919 1.00 97.31 196 ASP A O 1
ATOM 1440 N N . ALA A 1 197 ? -16.075 -9.084 15.069 1.00 97.06 197 ALA A N 1
ATOM 1441 C CA . ALA A 1 197 ? -16.175 -8.710 13.664 1.00 97.06 197 ALA A CA 1
ATOM 1442 C C . ALA A 1 197 ? -15.692 -9.849 12.751 1.00 97.06 197 ALA A C 1
ATOM 1444 O O . ALA A 1 197 ? -16.393 -10.210 11.803 1.00 97.06 197 ALA A O 1
ATOM 1445 N N . LEU A 1 198 ? -14.549 -10.469 13.065 1.00 96.81 198 LEU A N 1
ATOM 1446 C CA . LEU A 1 198 ? -14.019 -11.625 12.331 1.00 96.81 198 LEU A CA 1
ATOM 1447 C C . LEU A 1 198 ? -14.904 -12.872 12.497 1.00 96.81 198 LEU A C 1
ATOM 1449 O O . LEU A 1 198 ? -15.111 -13.608 11.531 1.00 96.81 198 LEU A O 1
ATOM 1453 N N . ALA A 1 199 ? -15.484 -13.088 13.681 1.00 97.38 199 ALA A N 1
ATOM 1454 C CA . ALA A 1 199 ? -16.417 -14.188 13.933 1.00 97.38 199 ALA A CA 1
ATOM 1455 C C . ALA A 1 199 ? -17.759 -14.049 13.180 1.00 97.38 199 ALA A C 1
ATOM 1457 O O . ALA A 1 199 ? -18.463 -15.042 12.995 1.00 97.38 199 ALA A O 1
ATOM 1458 N N . SER A 1 200 ? -18.111 -12.849 12.704 1.00 96.12 200 SER A N 1
ATOM 1459 C CA . SER A 1 200 ? -19.382 -12.584 12.010 1.00 96.12 200 SER A CA 1
ATOM 1460 C C . SER A 1 200 ? -19.530 -13.259 10.637 1.00 96.12 200 SER A C 1
ATOM 1462 O O . SER A 1 200 ? -20.635 -13.293 10.090 1.00 96.12 200 SER A O 1
ATOM 1464 N N . GLY A 1 201 ? -18.432 -13.749 10.047 1.00 93.19 201 GLY A N 1
ATOM 1465 C CA . GLY A 1 201 ? -18.408 -14.332 8.699 1.00 93.19 201 GLY A CA 1
ATOM 1466 C C . GLY A 1 201 ? -18.624 -13.328 7.556 1.00 93.19 201 GLY A C 1
ATOM 1467 O O . GLY A 1 201 ? -18.764 -13.736 6.404 1.00 93.19 201 GLY A O 1
ATOM 1468 N N . LYS A 1 202 ? -18.663 -12.023 7.851 1.00 94.56 202 LYS A N 1
ATOM 1469 C CA . LYS A 1 202 ? -18.759 -10.940 6.861 1.00 94.56 202 LYS A CA 1
ATOM 1470 C C . LYS A 1 202 ? -17.365 -10.410 6.495 1.00 94.56 202 LYS A C 1
ATOM 1472 O O . LYS A 1 202 ? -16.438 -10.556 7.290 1.00 94.56 202 LYS A O 1
ATOM 1477 N N . PRO A 1 203 ? -17.197 -9.747 5.335 1.00 94.75 203 PRO A N 1
ATOM 1478 C CA . PRO A 1 203 ? -16.004 -8.949 5.069 1.00 94.75 203 PRO A CA 1
ATOM 1479 C C . PRO A 1 203 ? -15.810 -7.895 6.167 1.00 94.75 203 PRO A C 1
ATOM 1481 O O . PRO A 1 203 ? -16.730 -7.131 6.460 1.00 94.75 203 PRO A O 1
ATOM 1484 N N . VAL A 1 204 ? -14.620 -7.860 6.765 1.00 94.12 204 VAL A N 1
ATOM 1485 C CA . VAL A 1 204 ? -14.249 -6.889 7.801 1.00 94.12 204 VAL A CA 1
ATOM 1486 C C . VAL A 1 204 ? -13.322 -5.851 7.193 1.00 94.12 204 VAL A C 1
ATOM 1488 O O . VAL A 1 204 ? -12.284 -6.194 6.628 1.00 94.12 204 VAL A O 1
ATOM 1491 N N . LEU A 1 205 ? -13.673 -4.579 7.358 1.00 92.38 205 LEU A N 1
ATOM 1492 C CA . LEU A 1 205 ? -12.747 -3.476 7.160 1.00 92.38 205 LEU A CA 1
ATOM 1493 C C . LEU A 1 205 ? -12.192 -3.061 8.524 1.00 92.38 205 LEU A C 1
ATOM 1495 O O . LEU A 1 205 ? -12.956 -2.753 9.435 1.00 92.38 205 LEU A O 1
ATOM 1499 N N . TYR A 1 206 ? -10.868 -3.057 8.660 1.00 91.88 206 TYR A N 1
ATOM 1500 C CA . TYR A 1 206 ? -10.189 -2.675 9.893 1.00 91.88 206 TYR A CA 1
ATOM 1501 C C . TYR A 1 206 ? -9.287 -1.466 9.639 1.00 91.88 206 TYR A C 1
ATOM 1503 O O . TYR A 1 206 ? -8.390 -1.521 8.797 1.00 91.88 206 TYR A O 1
ATOM 1511 N N . MET A 1 207 ? -9.539 -0.373 10.359 1.00 90.06 207 MET A N 1
ATOM 1512 C CA . MET A 1 207 ? -8.807 0.886 10.236 1.00 90.06 207 MET A CA 1
ATOM 1513 C C . MET A 1 207 ? -8.144 1.235 11.567 1.00 90.06 207 MET A C 1
ATOM 1515 O O . MET A 1 207 ? -8.810 1.330 12.594 1.00 90.06 207 MET A O 1
ATOM 1519 N N . VAL A 1 208 ? -6.835 1.483 11.532 1.00 89.06 208 VAL A N 1
ATOM 1520 C CA . VAL A 1 208 ? -6.078 2.042 12.659 1.00 89.06 208 VAL A CA 1
ATOM 1521 C C . VAL A 1 208 ? -5.721 3.482 12.311 1.00 89.06 208 VAL A C 1
ATOM 1523 O O . VAL A 1 208 ? -5.088 3.733 11.287 1.00 89.06 208 VAL A O 1
ATOM 1526 N N . GLY A 1 209 ? -6.118 4.435 13.150 1.00 88.00 209 GLY A N 1
ATOM 1527 C CA . GLY A 1 209 ? -5.854 5.850 12.912 1.00 88.00 209 GLY A CA 1
ATOM 1528 C C . GLY A 1 209 ? -6.166 6.725 14.121 1.00 88.00 209 GLY A C 1
ATOM 1529 O O . GLY A 1 209 ? -6.806 6.293 15.077 1.00 88.00 209 GLY A O 1
ATOM 1530 N N . THR A 1 210 ? -5.713 7.975 14.062 1.00 88.12 210 THR A N 1
ATOM 1531 C CA . THR A 1 210 ? -5.900 8.984 15.115 1.00 88.12 210 THR A CA 1
ATOM 1532 C C . THR A 1 210 ? -6.559 10.247 14.538 1.00 88.12 210 THR A C 1
ATOM 1534 O O . THR A 1 210 ? -5.865 11.235 14.282 1.00 88.12 210 THR A O 1
ATOM 1537 N N . PRO A 1 211 ? -7.883 10.234 14.267 1.00 85.44 211 PRO A N 1
ATOM 1538 C CA . PRO A 1 211 ? -8.554 11.256 13.459 1.00 85.44 211 PRO A CA 1
ATOM 1539 C C . PRO A 1 211 ? -8.267 12.708 13.872 1.00 85.44 211 PRO A C 1
ATOM 1541 O O . PRO A 1 211 ? -7.827 13.485 13.028 1.00 85.44 211 PRO A O 1
ATOM 1544 N N . ALA A 1 212 ? -8.386 13.082 15.154 1.00 86.19 212 ALA A N 1
ATOM 1545 C CA . ALA A 1 212 ? -8.090 14.457 15.585 1.00 86.19 212 ALA A CA 1
ATOM 1546 C C . ALA A 1 212 ? -6.649 14.921 15.290 1.00 86.19 212 ALA A C 1
ATOM 1548 O O . ALA A 1 212 ? -6.412 16.115 15.103 1.00 86.19 212 ALA A O 1
ATOM 1549 N N . HIS A 1 213 ? -5.682 14.002 15.231 1.00 84.56 213 HIS A N 1
ATOM 1550 C CA . HIS A 1 213 ? -4.253 14.322 15.145 1.00 84.56 213 HIS A CA 1
ATOM 1551 C C . HIS A 1 213 ? -3.682 14.267 13.722 1.00 84.56 213 HIS A C 1
ATOM 1553 O O . HIS A 1 213 ? -2.547 14.686 13.502 1.00 84.56 213 HIS A O 1
ATOM 1559 N N . CYS A 1 214 ? -4.450 13.772 12.753 1.00 77.00 214 CYS A N 1
ATOM 1560 C CA . CYS A 1 214 ? -3.997 13.523 11.389 1.00 77.00 214 CYS A CA 1
ATOM 1561 C C . CYS A 1 214 ? -5.014 14.106 10.393 1.00 77.00 214 CYS A C 1
ATOM 1563 O O . CYS A 1 214 ? -5.914 13.434 9.886 1.00 77.00 214 CYS A O 1
ATOM 1565 N N . GLN A 1 215 ? -4.839 15.407 10.148 1.00 65.44 215 GLN A N 1
ATOM 1566 C CA . GLN A 1 215 ? -5.722 16.267 9.351 1.00 65.44 215 GLN A CA 1
ATOM 1567 C C . GLN A 1 215 ? -5.507 16.137 7.829 1.00 65.44 215 GLN A C 1
ATOM 1569 O O . GLN A 1 215 ? -6.254 16.708 7.042 1.00 65.44 215 GLN A O 1
ATOM 1574 N N . THR A 1 216 ? -4.486 15.395 7.391 1.00 62.22 216 THR A N 1
ATOM 1575 C CA . THR A 1 216 ? -4.145 15.211 5.974 1.00 62.22 216 THR A CA 1
ATOM 1576 C C . THR A 1 216 ? -4.538 13.821 5.476 1.00 62.22 216 THR A C 1
ATOM 1578 O O . THR A 1 216 ? -3.906 12.833 5.851 1.00 62.22 216 THR A O 1
ATOM 1581 N N . GLY A 1 217 ? -5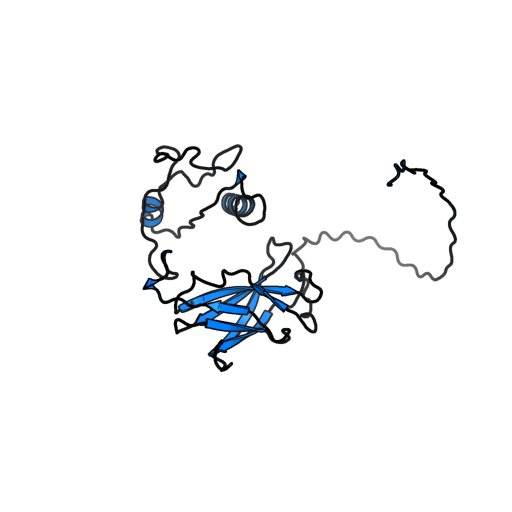.534 13.764 4.587 1.00 59.59 217 GLY A N 1
ATOM 1582 C CA . GLY A 1 217 ? -5.810 12.663 3.649 1.00 59.59 217 GLY A CA 1
ATOM 1583 C C . GLY A 1 217 ? -6.304 11.334 4.234 1.00 59.59 217 GLY A C 1
ATOM 1584 O O . GLY A 1 217 ? -7.371 10.864 3.862 1.00 59.59 217 GLY A O 1
ATOM 1585 N N . THR A 1 218 ? -5.535 10.706 5.121 1.00 70.06 218 THR A N 1
ATOM 1586 C CA . THR A 1 218 ? -5.654 9.259 5.376 1.00 70.06 218 THR A CA 1
ATOM 1587 C C . THR A 1 218 ? -6.390 8.913 6.667 1.00 70.06 218 THR A C 1
ATOM 1589 O O . THR A 1 218 ? -7.069 7.893 6.711 1.00 70.06 218 THR A O 1
ATOM 1592 N N . CYS A 1 219 ? -6.273 9.728 7.723 1.00 79.88 219 CYS A N 1
ATOM 1593 C CA . CYS A 1 219 ? -6.840 9.378 9.030 1.00 79.88 219 CYS A CA 1
ATOM 1594 C C . CYS A 1 219 ? -8.267 9.905 9.208 1.00 79.88 219 CYS A C 1
ATOM 1596 O O . CYS A 1 219 ? -9.201 9.117 9.119 1.00 79.88 219 CYS A O 1
ATOM 1598 N N . ALA A 1 220 ? -8.467 11.211 9.438 1.00 83.31 220 ALA A N 1
ATOM 1599 C CA . ALA A 1 220 ? -9.826 11.744 9.565 1.00 83.31 220 ALA A CA 1
ATOM 1600 C C . ALA A 1 220 ? -10.625 11.629 8.252 1.00 83.31 220 ALA A C 1
ATOM 1602 O O . ALA A 1 220 ? -11.680 11.004 8.285 1.00 83.31 220 ALA A O 1
ATOM 1603 N N . PRO A 1 221 ? -10.134 12.099 7.082 1.00 82.62 221 PRO A N 1
ATOM 1604 C CA . PRO A 1 221 ? -10.928 12.033 5.850 1.00 82.62 221 PRO A CA 1
ATOM 1605 C C . PRO A 1 221 ? -11.195 10.592 5.395 1.00 82.62 221 PRO A C 1
ATOM 1607 O O . PRO A 1 221 ? -12.288 10.283 4.930 1.00 82.62 221 PRO A O 1
ATOM 1610 N N . GLY A 1 222 ? -10.221 9.695 5.597 1.00 83.31 222 GLY A N 1
ATOM 1611 C CA . GLY A 1 222 ? -10.396 8.266 5.351 1.00 83.31 222 GLY A CA 1
ATOM 1612 C C . GLY A 1 222 ? -11.476 7.640 6.235 1.00 83.31 222 GLY A C 1
ATOM 1613 O O . GLY A 1 222 ? -12.239 6.819 5.746 1.00 83.31 222 GLY A O 1
ATOM 1614 N N . LEU A 1 223 ? -11.587 8.050 7.504 1.00 88.94 223 LEU A N 1
ATOM 1615 C CA . LEU A 1 223 ? -12.629 7.564 8.408 1.00 88.94 223 LEU A CA 1
ATOM 1616 C C . LEU A 1 223 ? -14.018 8.098 8.035 1.00 88.94 223 LEU A C 1
ATOM 1618 O O . LEU A 1 223 ? -14.965 7.317 8.027 1.00 88.94 223 LEU A O 1
ATOM 1622 N N . GLU A 1 224 ? -14.150 9.385 7.699 1.00 87.38 224 GLU A N 1
ATOM 1623 C CA . GLU A 1 224 ? -15.448 9.946 7.291 1.00 87.38 224 GLU A CA 1
ATOM 1624 C C . GLU A 1 224 ? -15.974 9.270 6.014 1.00 87.38 224 GLU A C 1
ATOM 1626 O O . GLU A 1 224 ? -17.130 8.856 5.986 1.00 87.38 224 GLU A O 1
ATOM 1631 N N . PHE A 1 225 ? -15.112 9.010 5.020 1.00 84.50 225 PHE A N 1
ATOM 1632 C CA . PHE A 1 225 ? -15.493 8.260 3.813 1.00 84.50 225 PHE A CA 1
ATOM 1633 C C . PHE A 1 225 ? -16.080 6.871 4.118 1.00 84.50 225 PHE A C 1
ATOM 1635 O O . PHE A 1 225 ? -16.919 6.394 3.359 1.00 84.50 225 PHE A O 1
ATOM 1642 N N . LEU A 1 226 ? -15.654 6.219 5.208 1.00 87.31 226 LEU A N 1
ATOM 1643 C CA . LEU A 1 226 ? -16.186 4.921 5.642 1.00 87.31 226 LEU A CA 1
ATOM 1644 C C . LEU A 1 226 ? -17.500 5.030 6.417 1.00 87.31 226 LEU A C 1
ATOM 1646 O O . LEU A 1 226 ? -18.265 4.071 6.430 1.00 87.31 226 LEU A O 1
ATOM 1650 N N . ILE A 1 227 ? -17.750 6.162 7.077 1.00 90.12 227 ILE A N 1
ATOM 1651 C CA . ILE A 1 227 ? -19.012 6.450 7.776 1.00 90.12 227 ILE A CA 1
ATOM 1652 C C . ILE A 1 227 ? -20.130 6.774 6.768 1.00 90.12 227 ILE A C 1
ATOM 1654 O O . ILE A 1 227 ? -21.301 6.557 7.069 1.00 90.12 227 ILE A O 1
ATOM 1658 N N . GLU A 1 228 ? -19.774 7.272 5.582 1.00 85.25 228 GLU A N 1
ATOM 1659 C CA . GLU A 1 228 ? -20.704 7.689 4.523 1.00 85.25 228 GLU A CA 1
ATOM 1660 C C . GLU A 1 228 ? -21.137 6.567 3.542 1.00 85.25 228 GLU A C 1
ATOM 1662 O O . GLU A 1 228 ? -21.928 6.853 2.640 1.00 85.25 228 GLU A O 1
ATOM 1667 N N . GLN A 1 229 ? -20.656 5.319 3.698 1.00 69.31 229 GLN A N 1
ATOM 1668 C CA . GLN A 1 229 ? -21.053 4.149 2.873 1.00 69.31 229 GLN A CA 1
ATOM 1669 C C . GLN A 1 229 ? -22.243 3.364 3.450 1.00 69.31 229 GLN A C 1
ATOM 1671 O O . GLN A 1 229 ? -23.087 2.927 2.634 1.00 69.31 229 GLN A O 1
#

pLDDT: mean 81.98, std 20.73, range [31.11, 98.31]